Protein AF-A0A0G2GD43-F1 (afdb_monomer)

Foldseek 3Di:
DDDDDPPVQDPPPNHNDWDKDKDKDDDPVQQKMKMWIWTPPPVLFKTKIKIKI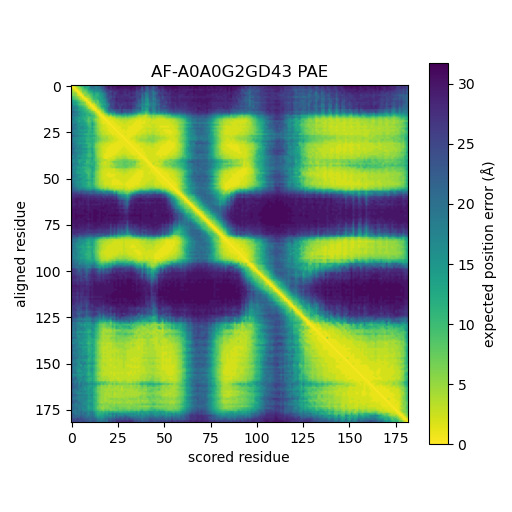KGWDDQPPDPPPDDPDDDDPDDDDPPPSDTDIDMDMDMDMDGNFPVVPPPPPPDDDDDDDDDDDPDPPSVPPGVVVSVVVVVVVVVVVVVVVVVVVVLVVVLVVLCVPPRPVSSVVVVVVCVVVVVDPD

Radius of gyration: 26.44 Å; Cα contacts (8 Å, |Δi|>4): 166; chains: 1; bounding box: 60×47×80 Å

Secondary structure (DSSP, 8-state):
----S-TTSS-TTS-----EEEEEEEETTTTEEEEEEEESS-TTTEEEEEEEEEEEEPP------------------------EEEEEEEEEEEE-TTGGGSS--SS------------TTTTTSHHHHHHHHHHHHHHHHHHHHHHHHHHHHHHHHHHHHHHHHHHHHHHHHHHHTT-S--

Nearest PDB structures (foldseek):
  6kyl-assembly2_D  TM=5.642E-01  e=2.064E-03  Saccharomyces cerevisiae S288C
  6i4y-assembly1_B-2  TM=5.491E-01  e=3.505E-02  Homo sapiens
  7vcf-assembly1_I  TM=4.492E-01  e=4.749E+00  Chlamydomonas reinhardtii
  4i0n-assembly1_A  TM=4.501E-01  e=5.057E+00  Clostridium perfringens
  7ds3-assembly1_B  TM=1.805E-01  e=2.531E+00  Gallus gallus

InterPro domains:
  IPR006797 PRELI/MSF1 domain [PF04707] (15-57)
  IPR037365 Slowmo/Ups family [PTHR11158] (13-163)

pLDDT: mean 73.35, std 21.11, range [36.09, 98.31]

Sequence (182 aa):
MLKFIPKGLAGPGGASQSYVVEKSIVDVKEGWMKTESRNMEWTGILSVVESQTFQRQAPSTLVRYEQVGSFTEGLEEKEQEKEWTSCNAVVTFVSRLGQTRLRRKDGPPADGEIEAPRGFFASWSTTGIQRTIEMVGVKRTKDALVNGRNGMNMVLDRLRSGGIVAALEGMRKDREAGLVPA

Organism: Phaeomoniella chlamydospora (NCBI:txid158046)

Solvent-accessible surface area (backbone atoms only — not comparable to full-atom values): 11481 Å² total; per-residue (Å²): 140,88,92,79,74,61,82,88,73,39,40,89,87,71,48,74,74,80,57,68,51,74,48,77,50,76,40,81,87,81,40,33,37,42,39,41,36,32,57,73,54,62,51,70,46,47,34,45,40,40,39,36,43,37,37,59,43,74,51,78,75,71,82,80,73,81,76,89,83,80,96,72,96,65,93,70,79,77,74,72,64,69,72,47,67,50,74,50,77,49,76,48,78,46,70,41,58,78,61,84,76,76,83,82,80,89,70,83,89,75,89,79,92,77,90,70,83,87,58,92,64,71,81,71,58,41,72,57,52,44,53,50,52,51,51,53,49,52,54,51,47,55,52,47,54,54,51,49,54,54,54,48,50,54,44,51,52,27,36,73,75,53,33,70,62,40,30,53,52,48,53,52,51,34,48,75,70,62,75,46,87,132

Structure (mmCIF, N/CA/C/O backbone):
data_AF-A0A0G2GD43-F1
#
_entry.id   AF-A0A0G2GD43-F1
#
loop_
_atom_site.group_PDB
_atom_site.id
_atom_site.type_symbol
_atom_site.label_atom_id
_atom_site.label_alt_id
_atom_site.label_comp_id
_atom_site.label_asym_id
_atom_site.label_entity_id
_atom_site.label_seq_id
_atom_site.pdbx_PDB_ins_code
_atom_site.Cartn_x
_atom_site.Cartn_y
_atom_site.Cartn_z
_atom_site.occupancy
_atom_site.B_iso_or_equiv
_atom_site.auth_seq_id
_atom_site.auth_comp_id
_atom_site.auth_asym_id
_atom_site.auth_atom_id
_atom_site.pdbx_PDB_model_num
ATOM 1 N N . MET A 1 1 ? -5.653 5.130 -32.912 1.00 38.34 1 MET A N 1
ATOM 2 C CA . MET A 1 1 ? -4.603 4.203 -33.389 1.00 38.34 1 MET A CA 1
ATOM 3 C C . MET A 1 1 ? -3.479 4.137 -32.358 1.00 38.34 1 MET A C 1
ATOM 5 O O . MET A 1 1 ? -2.705 5.075 -32.288 1.00 38.34 1 MET A O 1
ATOM 9 N N . LEU A 1 2 ? -3.366 3.056 -31.581 1.00 39.59 2 LEU A N 1
ATOM 10 C CA . LEU A 1 2 ? -2.112 2.674 -30.913 1.00 39.59 2 LEU A CA 1
ATOM 11 C C . LEU A 1 2 ? -1.920 1.177 -31.165 1.00 39.59 2 LEU A C 1
ATOM 13 O O . LEU A 1 2 ? -2.580 0.342 -30.557 1.00 39.59 2 LEU A O 1
ATOM 17 N N . LYS A 1 3 ? -1.094 0.850 -32.160 1.00 53.97 3 LYS A N 1
ATOM 18 C CA . LYS A 1 3 ? -0.956 -0.499 -32.722 1.00 53.97 3 LYS A CA 1
ATOM 19 C C . LYS A 1 3 ? 0.494 -0.979 -32.637 1.00 53.97 3 LYS A C 1
ATOM 21 O O . LYS A 1 3 ? 1.004 -1.488 -33.617 1.00 53.97 3 LYS A O 1
ATOM 26 N N . PHE A 1 4 ? 1.163 -0.786 -31.497 1.00 55.31 4 PHE A N 1
ATOM 27 C CA . PHE A 1 4 ? 2.544 -1.257 -31.286 1.00 55.31 4 PHE A CA 1
ATOM 28 C C . PHE A 1 4 ? 2.844 -1.634 -29.828 1.00 55.31 4 PHE A C 1
ATOM 30 O O . PHE A 1 4 ? 3.922 -1.352 -29.317 1.00 55.31 4 PHE A O 1
ATOM 37 N N . ILE A 1 5 ? 1.910 -2.307 -29.153 1.00 55.59 5 ILE A N 1
ATOM 38 C CA . ILE A 1 5 ? 2.288 -3.146 -28.011 1.00 55.59 5 ILE A CA 1
ATOM 39 C C . ILE A 1 5 ? 2.445 -4.564 -28.576 1.00 55.59 5 ILE A C 1
ATOM 41 O O . ILE A 1 5 ? 1.488 -5.073 -29.169 1.00 55.59 5 ILE A O 1
ATOM 45 N N . PRO A 1 6 ? 3.637 -5.183 -28.497 1.00 51.16 6 PRO A N 1
ATOM 46 C CA . PRO A 1 6 ? 3.849 -6.554 -28.945 1.00 51.16 6 PRO A CA 1
ATOM 47 C C . PRO A 1 6 ? 2.765 -7.468 -28.370 1.00 51.16 6 PRO A C 1
ATOM 49 O O . PRO A 1 6 ? 2.466 -7.406 -27.183 1.00 51.16 6 PRO A O 1
ATOM 52 N N . LYS A 1 7 ? 2.166 -8.330 -29.194 1.00 49.50 7 LYS A N 1
ATOM 53 C CA . LYS A 1 7 ? 1.041 -9.196 -28.787 1.00 49.50 7 LYS A CA 1
ATOM 54 C C . LYS A 1 7 ? 1.386 -10.221 -27.690 1.00 49.50 7 LYS A C 1
ATOM 56 O O . LYS A 1 7 ? 0.484 -10.874 -27.192 1.00 49.50 7 LYS A O 1
ATOM 61 N N . GLY A 1 8 ? 2.662 -10.346 -27.313 1.00 48.25 8 GLY A N 1
ATOM 62 C CA . GLY A 1 8 ? 3.117 -11.116 -26.147 1.00 48.25 8 GLY A CA 1
ATOM 63 C C . GLY A 1 8 ? 3.256 -10.294 -24.857 1.00 48.25 8 GLY A C 1
ATOM 64 O O . GLY A 1 8 ? 3.739 -10.825 -23.865 1.00 48.25 8 GLY A O 1
ATOM 65 N N . LEU A 1 9 ? 2.894 -9.004 -24.885 1.00 50.66 9 LEU A N 1
ATOM 66 C CA . LEU A 1 9 ? 2.955 -8.075 -23.749 1.00 50.66 9 LEU A CA 1
ATOM 67 C C . LEU A 1 9 ? 1.595 -7.812 -23.091 1.00 50.66 9 LEU A C 1
ATOM 69 O O . LEU A 1 9 ? 1.539 -7.312 -21.974 1.00 50.66 9 LEU A O 1
ATOM 73 N N . ALA A 1 10 ? 0.504 -8.148 -23.776 1.00 51.22 10 ALA A N 1
ATOM 74 C CA . ALA A 1 10 ? -0.832 -8.134 -23.204 1.00 51.22 10 ALA A CA 1
ATOM 75 C C . ALA A 1 10 ? -1.161 -9.553 -22.730 1.00 51.22 10 ALA A C 1
ATOM 77 O O . ALA A 1 10 ? -0.984 -10.505 -23.492 1.00 51.22 10 ALA A O 1
ATOM 78 N N . GLY A 1 11 ? -1.616 -9.691 -21.484 1.00 46.41 11 GLY A N 1
ATOM 79 C CA . GLY A 1 11 ? -2.103 -10.958 -20.942 1.00 46.41 11 GLY A CA 1
ATOM 80 C C . GLY A 1 11 ? -3.260 -11.554 -21.768 1.00 46.41 11 GLY A C 1
ATOM 81 O O . GLY A 1 11 ? -3.741 -10.931 -22.726 1.00 46.41 11 GLY A O 1
ATOM 82 N N . PRO A 1 12 ? -3.723 -12.770 -21.428 1.00 43.03 12 PRO A N 1
ATOM 83 C CA . PRO A 1 12 ? -4.802 -13.436 -22.155 1.00 43.03 12 PRO A CA 1
ATOM 84 C C . PRO A 1 12 ? -6.026 -12.513 -22.281 1.00 43.03 12 PRO A C 1
ATOM 86 O O . PRO A 1 12 ? -6.541 -12.019 -21.284 1.00 43.03 12 PRO A O 1
ATOM 89 N N . GLY A 1 13 ? -6.481 -12.250 -23.512 1.00 53.50 13 GLY A N 1
ATOM 90 C CA . GLY A 1 13 ? -7.670 -11.426 -23.782 1.00 53.50 13 GLY A CA 1
ATOM 91 C C . GLY A 1 13 ? -7.432 -9.928 -24.024 1.00 53.50 13 GLY A C 1
ATOM 92 O O . GLY A 1 13 ? -8.400 -9.189 -24.174 1.00 53.50 13 GLY A O 1
ATOM 93 N N . GLY A 1 14 ? -6.185 -9.446 -24.094 1.00 51.16 14 GLY A N 1
ATOM 94 C CA . GLY A 1 14 ? -5.904 -8.031 -24.402 1.00 51.16 14 GLY A CA 1
ATOM 95 C C . GLY A 1 14 ? -6.158 -7.060 -23.241 1.00 51.16 14 GLY A C 1
ATOM 96 O O . GLY A 1 14 ? -5.880 -5.869 -23.372 1.00 51.16 14 GLY A O 1
ATOM 97 N N . ALA A 1 15 ? -6.617 -7.568 -22.095 1.00 56.09 15 ALA A N 1
ATOM 98 C CA . ALA A 1 15 ? -6.580 -6.869 -20.822 1.00 56.09 15 ALA A CA 1
ATOM 99 C C . ALA A 1 15 ? -5.168 -7.004 -20.234 1.00 56.09 15 ALA A C 1
ATOM 101 O O . ALA A 1 15 ? -4.680 -8.108 -19.991 1.00 56.09 15 ALA A O 1
ATOM 102 N N . SER A 1 16 ? -4.487 -5.877 -20.026 1.00 66.38 16 SER A N 1
ATOM 103 C CA . SER A 1 16 ? -3.204 -5.838 -19.320 1.00 66.38 16 SER A CA 1
ATOM 104 C C . SER A 1 16 ? -3.449 -6.040 -17.823 1.00 66.38 16 SER A C 1
ATOM 106 O O . SER A 1 16 ? -3.432 -5.080 -17.059 1.00 66.38 16 SER A O 1
ATOM 108 N N . GLN A 1 17 ? -3.719 -7.275 -17.409 1.00 72.06 17 GLN A N 1
ATOM 109 C CA . GLN A 1 17 ? -3.715 -7.643 -15.996 1.00 72.06 17 GLN A CA 1
ATOM 110 C C . GLN A 1 17 ? -2.268 -7.665 -15.495 1.00 72.06 17 GLN A C 1
ATOM 112 O O . GLN A 1 17 ? -1.357 -8.019 -16.241 1.00 72.06 17 GLN A O 1
ATOM 117 N N . SER A 1 18 ? -2.055 -7.255 -14.248 1.00 77.88 18 SER A N 1
ATOM 118 C CA . SER A 1 18 ? -0.749 -7.307 -13.594 1.00 77.88 18 SER A CA 1
ATOM 119 C C . SER A 1 18 ? -0.904 -7.955 -12.232 1.00 77.88 18 SER A C 1
ATOM 121 O O . SER A 1 18 ? -1.731 -7.510 -11.435 1.00 77.88 18 SER A O 1
ATOM 123 N N . TYR A 1 19 ? -0.092 -8.967 -11.949 1.00 88.69 19 TYR A N 1
ATOM 124 C CA . TYR A 1 19 ? -0.118 -9.639 -10.654 1.00 88.69 19 TYR A CA 1
ATOM 125 C C . TYR A 1 19 ? 0.856 -8.978 -9.675 1.00 88.69 19 TYR A C 1
ATOM 127 O O . TYR A 1 19 ? 2.034 -8.760 -9.980 1.00 88.69 19 TYR A O 1
ATOM 135 N N . VAL A 1 20 ? 0.358 -8.694 -8.475 1.00 92.50 20 VAL A N 1
ATOM 136 C CA . VAL A 1 20 ? 1.121 -8.161 -7.343 1.00 92.50 20 VAL A CA 1
ATOM 137 C C . VAL A 1 20 ? 0.977 -9.145 -6.192 1.00 92.50 20 VAL A C 1
ATOM 139 O O . VAL A 1 20 ? -0.126 -9.608 -5.910 1.00 92.50 20 VAL A O 1
ATOM 142 N N . VAL A 1 21 ? 2.090 -9.487 -5.545 1.00 96.62 21 VAL A N 1
ATOM 143 C CA . VAL A 1 21 ? 2.069 -10.251 -4.295 1.00 96.62 21 VAL A CA 1
ATOM 144 C C . VAL A 1 21 ? 2.309 -9.298 -3.138 1.00 96.62 21 VAL A C 1
ATOM 146 O O . VAL A 1 21 ? 3.261 -8.520 -3.170 1.00 96.62 21 VAL A O 1
ATOM 149 N N . GLU A 1 22 ? 1.450 -9.382 -2.130 1.00 96.69 22 GLU A N 1
ATOM 150 C CA . GLU A 1 22 ? 1.568 -8.658 -0.871 1.00 96.69 22 GLU A CA 1
ATOM 151 C C . GLU A 1 22 ? 1.801 -9.654 0.265 1.00 96.69 22 GLU A C 1
ATOM 153 O O . GLU A 1 22 ? 1.138 -10.690 0.362 1.00 96.69 22 GLU A O 1
ATOM 158 N N . LYS A 1 23 ? 2.762 -9.342 1.128 1.00 98.06 23 LYS A N 1
ATOM 159 C CA . LYS A 1 23 ? 3.043 -10.064 2.363 1.00 98.06 23 LYS A CA 1
ATOM 160 C C . LYS A 1 23 ? 2.853 -9.110 3.532 1.00 98.06 23 LYS A C 1
ATOM 162 O O . LYS A 1 23 ? 3.520 -8.084 3.591 1.00 98.06 23 LYS A O 1
ATOM 167 N N . SER A 1 24 ? 2.026 -9.493 4.498 1.00 97.69 24 SER A N 1
ATOM 168 C CA . SER A 1 24 ? 1.802 -8.731 5.727 1.00 97.69 24 SER A CA 1
ATOM 169 C C . SER A 1 24 ? 2.183 -9.524 6.974 1.00 97.69 24 SER A C 1
ATOM 171 O O . SER A 1 24 ? 1.893 -10.717 7.071 1.00 97.69 24 SER A O 1
ATOM 173 N N . ILE A 1 25 ? 2.779 -8.852 7.955 1.00 98.31 25 ILE A N 1
ATOM 174 C CA . ILE A 1 25 ? 3.035 -9.379 9.299 1.00 98.31 25 ILE A CA 1
ATOM 175 C C . ILE A 1 25 ? 2.391 -8.416 10.289 1.00 98.31 25 ILE A C 1
ATOM 177 O O . ILE A 1 25 ? 2.667 -7.219 10.234 1.00 98.31 25 ILE A O 1
ATOM 181 N N . VAL A 1 26 ? 1.544 -8.938 11.174 1.00 97.81 26 VAL A N 1
ATOM 182 C CA . VAL A 1 26 ? 0.814 -8.152 12.173 1.00 97.81 26 VAL A CA 1
ATOM 183 C C . VAL A 1 26 ? 1.214 -8.629 13.560 1.00 97.81 26 VAL A C 1
ATOM 185 O O . VAL A 1 26 ? 1.069 -9.812 13.868 1.00 97.81 26 VAL A O 1
ATOM 188 N N . ASP A 1 27 ? 1.680 -7.705 14.394 1.00 96.94 27 ASP A N 1
ATOM 189 C CA . ASP A 1 27 ? 1.848 -7.927 15.824 1.00 96.94 27 ASP A CA 1
ATOM 190 C C . ASP A 1 27 ? 0.739 -7.190 16.574 1.00 96.94 27 ASP A C 1
ATOM 192 O O . ASP A 1 27 ? 0.734 -5.966 16.712 1.00 96.94 27 ASP A O 1
ATOM 196 N N . VAL A 1 28 ? -0.236 -7.963 17.047 1.00 94.69 28 VAL A N 1
ATOM 197 C CA . VAL A 1 28 ? -1.401 -7.430 17.759 1.00 94.69 28 VAL A CA 1
ATOM 198 C C . VAL A 1 28 ? -1.025 -6.932 19.157 1.00 94.69 28 VAL A C 1
ATOM 200 O O . VAL A 1 28 ? -1.692 -6.040 19.675 1.00 94.69 28 VAL A O 1
ATOM 203 N N . LYS A 1 29 ? 0.033 -7.481 19.772 1.00 93.31 29 LYS A N 1
ATOM 204 C CA . LYS A 1 29 ? 0.457 -7.104 21.128 1.00 93.31 29 LYS A CA 1
ATOM 205 C C . LYS A 1 29 ? 1.189 -5.770 21.115 1.00 93.31 29 LYS A C 1
ATOM 207 O O . LYS A 1 29 ? 0.858 -4.887 21.894 1.00 93.31 29 LYS A O 1
ATOM 212 N N . GLU A 1 30 ? 2.134 -5.628 20.193 1.00 90.56 30 GLU A N 1
ATOM 213 C CA . GLU A 1 30 ? 2.951 -4.419 20.041 1.00 90.56 30 GLU A CA 1
ATOM 214 C C . GLU A 1 30 ? 2.269 -3.343 19.172 1.00 90.56 30 GLU A C 1
ATOM 216 O O . GLU A 1 30 ? 2.749 -2.214 19.052 1.00 90.56 30 GLU A O 1
ATOM 221 N N . GLY A 1 31 ? 1.133 -3.674 18.549 1.00 93.62 31 GLY A N 1
ATOM 222 C CA . GLY A 1 31 ? 0.305 -2.726 17.806 1.00 93.62 31 GLY A CA 1
ATOM 223 C C . GLY A 1 31 ? 0.937 -2.236 16.503 1.00 93.62 31 GLY A C 1
ATOM 224 O O . GLY A 1 31 ? 0.716 -1.084 16.115 1.00 93.62 31 GLY A O 1
ATOM 225 N N . TRP A 1 32 ? 1.715 -3.084 15.826 1.00 96.25 32 TRP A N 1
ATOM 226 C CA . TRP A 1 32 ? 2.3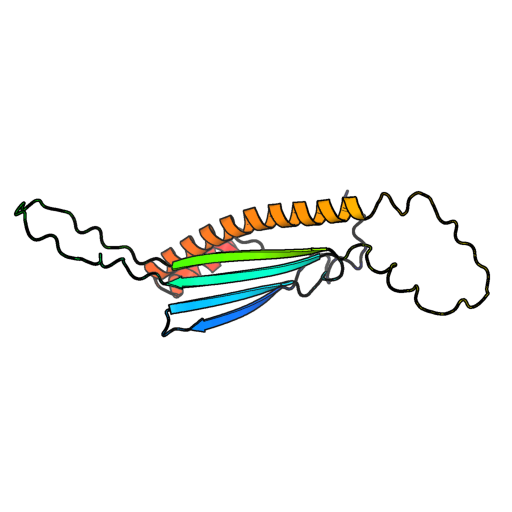56 -2.748 14.554 1.00 96.25 32 TRP A CA 1
ATOM 227 C C . TRP A 1 32 ? 2.051 -3.753 13.450 1.00 96.25 32 TRP A C 1
ATOM 229 O O . TRP A 1 32 ? 1.732 -4.919 13.682 1.00 96.25 32 TRP A O 1
ATOM 239 N N . MET A 1 33 ? 2.168 -3.284 12.211 1.00 98.19 33 MET A N 1
ATOM 240 C CA . MET A 1 33 ? 2.021 -4.099 11.012 1.00 98.19 33 MET A CA 1
ATOM 241 C C . MET A 1 33 ? 3.078 -3.704 9.985 1.00 98.19 33 MET A C 1
ATOM 243 O O . MET A 1 33 ? 3.356 -2.525 9.785 1.00 98.19 33 MET A O 1
ATOM 247 N N . LYS A 1 34 ? 3.679 -4.693 9.326 1.00 98.31 34 LYS A N 1
ATOM 248 C CA . LYS A 1 34 ? 4.602 -4.487 8.205 1.00 98.31 34 LYS A CA 1
ATOM 249 C C . LYS A 1 34 ? 4.036 -5.138 6.960 1.00 98.31 34 LYS A C 1
ATOM 251 O O . LYS A 1 34 ? 3.613 -6.293 7.025 1.00 98.31 34 LYS A O 1
ATOM 256 N N . THR A 1 35 ? 4.065 -4.423 5.845 1.00 98.31 35 THR A N 1
ATOM 257 C CA . THR A 1 35 ? 3.660 -4.929 4.534 1.00 98.31 35 THR A CA 1
ATOM 258 C C . THR A 1 35 ? 4.811 -4.823 3.549 1.00 98.31 35 THR A C 1
ATOM 260 O O . THR A 1 35 ? 5.620 -3.897 3.613 1.00 98.31 35 THR A O 1
ATOM 263 N N . GLU A 1 36 ? 4.899 -5.795 2.650 1.00 98.00 36 GLU A N 1
ATOM 264 C CA . GLU A 1 36 ? 5.765 -5.764 1.479 1.00 98.00 36 GLU A CA 1
ATOM 265 C C . GLU A 1 36 ? 4.960 -6.206 0.258 1.00 98.00 36 GLU A C 1
ATOM 267 O O . GLU A 1 36 ? 4.491 -7.344 0.200 1.00 98.00 36 GLU A O 1
ATOM 272 N N . SER A 1 37 ? 4.838 -5.317 -0.721 1.00 96.31 37 SER A N 1
ATOM 273 C CA . SER A 1 37 ? 4.123 -5.540 -1.973 1.00 96.31 37 SER A CA 1
ATOM 274 C C . SER A 1 37 ? 5.098 -5.459 -3.142 1.00 96.31 37 SER A C 1
ATOM 276 O O . SER A 1 37 ? 5.910 -4.539 -3.227 1.00 96.31 37 SER A O 1
ATOM 278 N N . ARG A 1 38 ? 5.048 -6.430 -4.060 1.00 94.81 38 ARG A N 1
ATOM 279 C CA . ARG A 1 38 ? 5.940 -6.485 -5.231 1.00 94.81 38 ARG A CA 1
ATOM 280 C C . ARG A 1 38 ? 5.234 -7.002 -6.475 1.00 94.81 38 ARG A C 1
ATOM 282 O O . ARG A 1 38 ? 4.374 -7.882 -6.397 1.00 94.81 38 ARG A O 1
ATOM 289 N N . ASN A 1 39 ? 5.630 -6.495 -7.638 1.00 92.12 39 ASN A N 1
ATOM 290 C CA . ASN A 1 39 ? 5.141 -7.016 -8.911 1.00 92.12 39 ASN A CA 1
ATOM 291 C C . ASN A 1 39 ? 5.720 -8.409 -9.199 1.00 92.12 39 ASN A C 1
ATOM 293 O O . ASN A 1 39 ? 6.916 -8.652 -9.035 1.00 92.12 39 ASN A O 1
ATOM 297 N N . MET A 1 40 ? 4.863 -9.320 -9.655 1.00 90.06 40 MET A N 1
ATOM 298 C CA . MET A 1 40 ? 5.246 -10.687 -10.028 1.00 90.06 40 MET A CA 1
ATOM 299 C C . MET A 1 40 ? 5.685 -10.787 -11.492 1.00 90.06 40 MET A C 1
ATOM 301 O O . MET A 1 40 ? 6.494 -11.637 -11.855 1.00 90.06 40 MET A O 1
ATOM 305 N N . GLU A 1 41 ? 5.180 -9.889 -12.330 1.00 85.19 41 GLU A N 1
ATOM 306 C CA . GLU A 1 41 ? 5.449 -9.840 -13.765 1.00 85.19 41 GLU A CA 1
ATOM 307 C C . GLU A 1 41 ? 6.276 -8.606 -14.121 1.00 85.19 41 GLU A C 1
ATOM 309 O O . GLU A 1 41 ? 6.369 -7.664 -13.338 1.00 85.19 41 GLU A O 1
ATOM 314 N N . TRP A 1 42 ? 6.869 -8.584 -15.317 1.00 80.50 42 TRP A N 1
ATOM 315 C CA . TRP A 1 42 ? 7.627 -7.431 -15.834 1.00 80.50 42 TRP A CA 1
ATOM 316 C C . TRP A 1 42 ? 8.897 -7.062 -15.051 1.00 80.50 42 TRP A C 1
ATOM 318 O O . TRP A 1 42 ? 9.518 -6.040 -15.340 1.00 80.50 42 TRP A O 1
ATOM 328 N N . THR A 1 43 ? 9.361 -7.918 -14.137 1.00 84.19 43 THR A N 1
ATOM 329 C CA . THR A 1 43 ? 10.562 -7.687 -13.306 1.00 84.19 43 THR A CA 1
ATOM 330 C C . THR A 1 43 ? 11.863 -7.563 -14.114 1.00 84.19 43 THR A C 1
ATOM 332 O O . THR A 1 43 ? 12.840 -6.983 -13.641 1.00 84.19 43 THR A O 1
ATOM 335 N N . GLY A 1 44 ? 11.885 -8.068 -15.355 1.00 77.81 44 GLY A N 1
ATOM 336 C CA . GLY A 1 44 ? 12.980 -7.860 -16.312 1.00 77.81 44 GLY A CA 1
ATOM 337 C C . GLY A 1 44 ? 13.041 -6.446 -16.906 1.00 77.81 44 GLY A C 1
ATOM 338 O O . GLY A 1 44 ? 14.068 -6.067 -17.463 1.00 77.81 44 GLY A O 1
ATOM 339 N N . ILE A 1 45 ? 11.964 -5.667 -16.776 1.00 81.69 45 ILE A N 1
ATOM 340 C CA . ILE A 1 45 ? 11.879 -4.268 -17.207 1.00 81.69 45 ILE A CA 1
ATOM 341 C C . ILE A 1 45 ? 11.957 -3.359 -15.982 1.00 81.69 45 ILE A C 1
ATOM 343 O O . ILE A 1 45 ? 12.875 -2.547 -15.891 1.00 81.69 45 ILE A O 1
ATOM 347 N N . LEU A 1 46 ? 11.037 -3.533 -15.030 1.00 85.00 46 LEU A N 1
ATOM 348 C CA . LEU A 1 46 ? 10.946 -2.741 -13.809 1.00 85.00 46 LEU A CA 1
ATOM 349 C C . LEU A 1 46 ? 10.517 -3.634 -12.642 1.00 85.00 46 LEU A C 1
ATOM 351 O O . LEU A 1 46 ? 9.446 -4.237 -12.662 1.00 85.00 46 LEU A O 1
ATOM 355 N N . SER A 1 47 ? 11.350 -3.700 -11.612 1.00 89.62 47 SER A N 1
ATOM 356 C CA . SER A 1 47 ? 10.980 -4.250 -10.311 1.00 89.62 47 SER A CA 1
ATOM 357 C C . SER A 1 47 ? 10.529 -3.106 -9.413 1.00 89.62 47 SER A C 1
ATOM 359 O O . SER A 1 47 ? 11.254 -2.123 -9.262 1.00 89.62 47 SER A O 1
ATOM 361 N N . VAL A 1 48 ? 9.354 -3.248 -8.814 1.00 92.56 48 VAL A N 1
ATOM 362 C CA . VAL A 1 48 ? 8.768 -2.318 -7.852 1.00 92.56 48 VAL A CA 1
ATOM 363 C C . VAL A 1 48 ? 8.534 -3.087 -6.562 1.00 92.56 48 VAL A C 1
ATOM 365 O O . VAL A 1 48 ? 7.875 -4.126 -6.573 1.00 92.56 48 VAL A O 1
ATOM 368 N N . VAL A 1 49 ? 9.098 -2.589 -5.468 1.00 95.19 49 VAL A N 1
ATOM 369 C CA . VAL A 1 49 ? 8.858 -3.115 -4.123 1.00 95.19 49 VAL A CA 1
ATOM 370 C C . VAL A 1 49 ? 8.391 -1.962 -3.253 1.00 95.19 49 VAL A C 1
ATOM 372 O O . VAL A 1 49 ? 9.108 -0.974 -3.108 1.00 95.19 49 VAL A O 1
ATOM 375 N N . GLU A 1 50 ? 7.193 -2.079 -2.702 1.00 95.56 50 GLU A N 1
ATOM 376 C CA . GLU A 1 50 ? 6.640 -1.165 -1.711 1.00 95.56 50 GLU A CA 1
ATOM 377 C C . GLU A 1 50 ? 6.686 -1.834 -0.342 1.00 95.56 50 GLU A C 1
ATOM 379 O O . GLU A 1 50 ? 6.197 -2.946 -0.175 1.00 95.56 50 GLU A O 1
ATOM 384 N N . SER A 1 51 ? 7.267 -1.156 0.641 1.00 97.44 51 SER A N 1
ATOM 385 C CA . SER A 1 51 ? 7.282 -1.589 2.031 1.00 97.44 51 SER A CA 1
ATOM 386 C C . SER A 1 51 ? 6.596 -0.539 2.885 1.00 97.44 51 SER A C 1
ATOM 388 O O . SER A 1 51 ? 7.009 0.622 2.872 1.00 97.44 51 SER A O 1
ATOM 390 N N . GLN A 1 52 ? 5.575 -0.932 3.643 1.00 97.56 52 GLN A N 1
ATOM 391 C CA . GLN A 1 52 ? 4.905 -0.029 4.573 1.00 97.56 52 GLN A CA 1
ATOM 392 C C . GLN A 1 52 ? 5.037 -0.544 6.004 1.00 97.56 52 GLN A C 1
ATOM 394 O O . GLN A 1 52 ? 4.975 -1.744 6.270 1.00 97.56 52 GLN A O 1
ATOM 399 N N . THR A 1 53 ? 5.248 0.375 6.941 1.00 97.69 53 THR A N 1
ATOM 400 C CA . THR A 1 53 ? 5.247 0.095 8.377 1.00 97.69 53 THR A CA 1
ATOM 401 C C . THR A 1 53 ? 4.169 0.935 9.033 1.00 97.69 53 THR A C 1
ATOM 403 O O . THR A 1 53 ? 4.216 2.166 8.992 1.00 97.69 53 THR A O 1
ATOM 406 N N . PHE A 1 54 ? 3.212 0.247 9.638 1.00 96.81 54 PHE A N 1
ATOM 407 C CA . PHE A 1 54 ? 2.130 0.816 10.416 1.00 96.81 54 PHE A CA 1
ATOM 408 C C . PHE A 1 54 ? 2.444 0.657 11.897 1.00 96.81 54 PHE A C 1
ATOM 410 O O . PHE A 1 54 ? 2.786 -0.440 12.337 1.00 96.81 54 PHE A O 1
ATOM 417 N N . GLN A 1 55 ? 2.296 1.730 12.666 1.00 95.50 55 GLN A N 1
ATOM 418 C CA . GLN A 1 55 ? 2.492 1.709 14.111 1.00 95.50 55 GLN A CA 1
ATOM 419 C C . GLN A 1 55 ? 1.360 2.474 14.786 1.00 95.50 55 GLN A C 1
ATOM 421 O O . GLN A 1 55 ? 1.176 3.672 14.540 1.00 95.50 55 GLN A O 1
ATOM 426 N N . ARG A 1 56 ? 0.621 1.802 15.673 1.00 92.19 56 ARG A N 1
ATOM 427 C CA . ARG A 1 56 ? -0.333 2.472 16.558 1.00 92.19 56 ARG A CA 1
ATOM 428 C C . ARG A 1 56 ? 0.432 3.432 17.462 1.00 92.19 56 ARG A C 1
ATOM 430 O O . ARG A 1 56 ? 1.396 3.038 18.115 1.00 92.19 56 ARG A O 1
ATOM 437 N N . GLN A 1 57 ? 0.003 4.685 17.482 1.00 86.81 57 GLN A N 1
ATOM 438 C CA . GLN A 1 57 ? 0.523 5.695 18.388 1.00 86.81 57 GLN A CA 1
ATOM 439 C C . GLN A 1 57 ? -0.415 5.764 19.581 1.00 86.81 57 GLN A C 1
ATOM 441 O O . GLN A 1 57 ? -1.629 5.926 19.417 1.00 86.81 57 GLN A O 1
ATOM 446 N N . ALA A 1 58 ? 0.147 5.583 20.773 1.00 73.88 58 ALA A N 1
ATOM 447 C CA . ALA A 1 58 ? -0.606 5.831 21.984 1.00 73.88 58 ALA A CA 1
ATOM 448 C C . ALA A 1 58 ? -0.963 7.327 22.037 1.00 73.88 58 ALA A C 1
ATOM 450 O O . ALA A 1 58 ? -0.145 8.157 21.623 1.00 73.88 58 ALA A O 1
ATOM 451 N N . PRO A 1 59 ? -2.168 7.671 22.517 1.00 65.44 59 PRO A N 1
ATOM 452 C CA . PRO A 1 59 ? -2.476 9.048 22.863 1.00 65.44 59 PRO A CA 1
ATOM 453 C C . PRO A 1 59 ? -1.389 9.524 23.833 1.00 65.44 59 PRO A C 1
ATOM 455 O O . PRO A 1 59 ? -0.972 8.777 24.726 1.00 65.44 59 PRO A O 1
ATOM 458 N N . SER A 1 60 ? -0.797 10.678 23.534 1.00 56.88 60 SER A N 1
ATOM 459 C CA . SER A 1 60 ? 0.335 11.200 24.280 1.00 56.88 60 SER A CA 1
ATOM 460 C C . SER A 1 60 ? -0.116 11.552 25.690 1.00 56.88 60 SER A C 1
ATOM 462 O O . SER A 1 60 ? -0.390 12.714 25.951 1.00 56.88 60 SER A O 1
ATOM 464 N N . THR A 1 61 ? -0.107 10.600 26.625 1.00 49.94 61 THR A N 1
ATOM 465 C CA . THR A 1 61 ? -0.111 10.954 28.042 1.00 49.94 61 THR A CA 1
ATOM 466 C C . THR A 1 61 ? 1.121 11.805 28.260 1.00 49.94 61 THR A C 1
ATOM 468 O O . THR A 1 61 ? 2.238 11.283 28.321 1.00 49.94 61 THR A O 1
ATOM 471 N N . LEU A 1 62 ? 0.910 13.122 28.289 1.00 50.28 62 LEU A N 1
ATOM 472 C CA . LEU A 1 62 ? 1.905 14.104 28.648 1.00 50.28 62 LEU A CA 1
ATOM 473 C C . LEU A 1 62 ? 2.651 13.537 29.841 1.00 50.28 62 LEU A C 1
ATOM 475 O O . LEU A 1 62 ? 2.059 13.199 30.870 1.00 50.28 62 LEU A O 1
ATOM 479 N N . VAL A 1 63 ? 3.958 13.394 29.671 1.00 44.66 63 VAL A N 1
ATOM 480 C CA . VAL A 1 63 ? 4.848 13.152 30.783 1.00 44.66 63 VAL A CA 1
ATOM 481 C C . VAL A 1 63 ? 4.698 14.384 31.669 1.00 44.66 63 VAL A C 1
ATOM 483 O O . VAL A 1 63 ? 5.301 15.423 31.418 1.00 44.66 63 VAL A O 1
ATOM 486 N N . ARG A 1 64 ? 3.802 14.300 32.656 1.00 41.69 64 ARG A N 1
ATOM 487 C CA . ARG A 1 64 ? 3.592 15.305 33.694 1.00 41.69 64 ARG A CA 1
ATOM 488 C C . ARG A 1 64 ? 4.793 15.244 34.634 1.00 41.69 64 ARG A C 1
ATOM 490 O O . ARG A 1 64 ? 4.664 14.854 35.789 1.00 41.69 64 ARG A O 1
ATOM 497 N N . TYR A 1 65 ? 5.975 15.578 34.122 1.00 43.50 65 TYR A N 1
ATOM 498 C CA . TYR A 1 65 ? 7.082 15.986 34.968 1.00 43.50 65 TYR A CA 1
ATOM 499 C C . TYR A 1 65 ? 6.715 17.356 35.535 1.00 43.50 65 TYR A C 1
ATOM 501 O O . TYR A 1 65 ? 6.690 18.357 34.830 1.00 43.50 65 TYR A O 1
ATOM 509 N N . GLU A 1 66 ? 6.316 17.329 36.804 1.00 48.91 66 GLU A N 1
ATOM 510 C CA . GLU A 1 66 ? 6.639 18.331 37.819 1.00 48.91 66 GLU A CA 1
ATOM 511 C C . GLU A 1 66 ? 6.693 19.791 37.345 1.00 48.91 66 GLU A C 1
ATOM 513 O O . GLU A 1 66 ? 7.756 20.365 37.125 1.00 4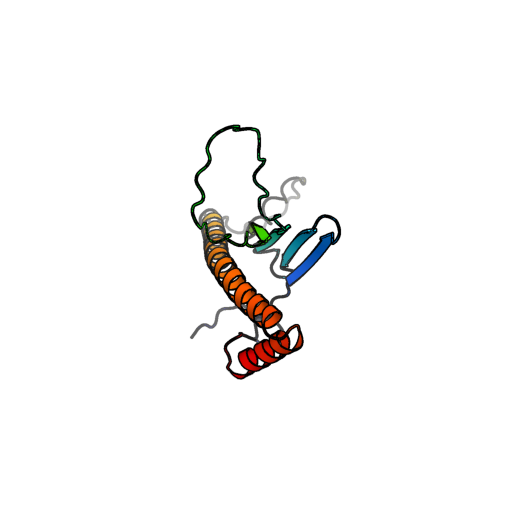8.91 66 GLU A O 1
ATOM 518 N N . GLN A 1 67 ? 5.537 20.451 37.347 1.00 38.78 67 GLN A N 1
ATOM 519 C CA . GLN A 1 67 ? 5.505 21.857 37.730 1.00 38.78 67 GLN A CA 1
ATOM 520 C C . GLN A 1 67 ? 4.418 22.036 38.786 1.00 38.78 67 GLN A C 1
ATOM 522 O O . GLN A 1 67 ? 3.226 22.176 38.512 1.00 38.78 67 GLN A O 1
ATOM 527 N N . VAL A 1 68 ? 4.855 21.922 40.038 1.00 48.25 68 VAL A N 1
ATOM 528 C CA . VAL A 1 68 ? 4.112 22.391 41.202 1.00 48.25 68 VAL A CA 1
ATOM 529 C C . VAL A 1 68 ? 3.874 23.888 41.011 1.00 48.25 68 VAL A C 1
ATOM 531 O O . VAL A 1 68 ? 4.827 24.658 40.937 1.00 48.25 68 VAL A O 1
ATOM 534 N N . GLY A 1 69 ? 2.603 24.286 40.958 1.00 47.47 69 GLY A N 1
ATOM 535 C CA . GLY A 1 69 ? 2.179 25.672 41.142 1.00 47.47 69 GLY A CA 1
ATOM 536 C C . GLY A 1 69 ? 1.555 26.326 39.914 1.00 47.47 69 GLY A C 1
ATOM 537 O O . GLY A 1 69 ? 2.239 26.993 39.153 1.00 47.47 69 GLY A O 1
ATOM 538 N N . SER A 1 70 ? 0.235 26.212 39.781 1.00 38.97 70 SER A N 1
ATOM 539 C CA . SER A 1 70 ? -0.668 27.373 39.810 1.00 38.97 70 SER A CA 1
ATOM 540 C C . SER A 1 70 ? -2.108 26.891 39.628 1.00 38.97 70 SER A C 1
ATOM 542 O O . SER A 1 70 ? -2.421 26.151 38.699 1.00 38.97 70 SER A O 1
ATOM 544 N N . PHE A 1 71 ? -2.972 27.285 40.559 1.00 48.31 71 PHE A N 1
ATOM 545 C CA . PHE A 1 71 ? -4.416 27.097 40.505 1.00 48.31 71 PHE A CA 1
ATOM 546 C C . PHE A 1 71 ? -4.995 28.083 39.481 1.00 48.31 71 PHE A C 1
ATOM 548 O O . PHE A 1 71 ? -5.066 29.279 39.755 1.00 48.31 71 PHE A O 1
ATOM 555 N N . THR A 1 72 ? -5.444 27.592 38.331 1.00 43.84 72 THR A N 1
ATOM 556 C CA . THR A 1 72 ? -6.451 28.278 37.512 1.00 43.84 72 THR A CA 1
ATOM 557 C C . THR A 1 72 ? -7.452 27.240 37.028 1.00 43.84 72 THR A C 1
ATOM 559 O O . THR A 1 72 ? -7.185 26.495 36.089 1.00 43.84 72 THR A O 1
ATOM 562 N N . GLU A 1 73 ? -8.594 27.170 37.713 1.00 49.03 73 GLU A N 1
ATOM 563 C CA . GLU A 1 73 ? -9.804 26.524 37.210 1.00 49.03 73 GLU A CA 1
ATOM 564 C C . GLU A 1 73 ? -10.286 27.311 35.985 1.00 49.03 73 GLU A C 1
ATOM 566 O O . GLU A 1 73 ? -10.904 28.367 36.095 1.00 49.03 73 GLU A O 1
ATOM 571 N N . GLY A 1 74 ? -9.949 26.802 34.805 1.00 40.50 74 GLY A N 1
ATOM 572 C CA . GLY A 1 74 ? -10.496 27.212 33.522 1.00 40.50 74 GLY A CA 1
ATOM 573 C C . GLY A 1 74 ? -10.922 25.952 32.783 1.00 40.50 74 GLY A C 1
ATOM 574 O O . GLY A 1 74 ? -10.174 24.982 32.731 1.00 40.50 74 GLY A O 1
ATOM 575 N N . LEU A 1 75 ? -12.155 25.945 32.288 1.00 48.72 75 LEU A N 1
ATOM 576 C CA . LEU A 1 75 ? -12.766 24.864 31.520 1.00 48.72 75 LEU A CA 1
ATOM 577 C C . LEU A 1 75 ? -11.966 24.600 30.235 1.00 48.72 75 LEU A C 1
ATOM 579 O O . LEU A 1 75 ? -12.256 25.179 29.193 1.00 48.72 75 LEU A O 1
ATOM 583 N N . GLU A 1 76 ? -10.967 23.728 30.307 1.00 44.84 76 GLU A N 1
ATOM 584 C CA . GLU A 1 76 ? -10.341 23.156 29.121 1.00 44.84 76 GLU A CA 1
ATOM 585 C C . GLU A 1 76 ? -11.163 21.934 28.709 1.00 44.84 76 GLU A C 1
ATOM 587 O O . GLU A 1 76 ? -11.226 20.916 29.409 1.00 44.84 76 GLU A O 1
ATOM 592 N N . GLU A 1 77 ? -11.866 22.071 27.584 1.00 45.91 77 GLU A N 1
ATOM 593 C CA . GLU A 1 77 ? -12.394 20.943 26.830 1.00 45.91 77 GLU A CA 1
ATOM 594 C C . GLU A 1 77 ? -11.276 19.907 26.721 1.00 45.91 77 GLU A C 1
ATOM 596 O O . GLU A 1 77 ? -10.217 20.185 26.162 1.00 45.91 77 GLU A O 1
ATOM 601 N N . LYS A 1 78 ? -11.484 18.722 27.305 1.00 47.16 78 LYS A N 1
ATOM 602 C CA . LYS A 1 78 ? -10.582 17.591 27.107 1.00 47.16 78 LYS A CA 1
ATOM 603 C C . LYS A 1 78 ? -10.543 17.322 25.608 1.00 47.16 78 LYS A C 1
ATOM 605 O O . LYS A 1 78 ? -11.440 16.650 25.096 1.00 47.16 78 LYS A O 1
ATOM 610 N N . GLU A 1 79 ? -9.527 17.831 24.917 1.00 50.91 79 GLU A N 1
ATOM 611 C CA . GLU A 1 79 ? -9.124 17.302 23.625 1.00 50.91 79 GLU A CA 1
ATOM 612 C C . GLU A 1 79 ? -8.941 15.803 23.856 1.00 50.91 79 GLU A C 1
ATOM 614 O O . GLU A 1 79 ? -8.010 15.366 24.530 1.00 50.91 79 GLU A O 1
ATOM 619 N N . GLN A 1 80 ? -9.913 15.002 23.413 1.00 51.66 80 GLN A N 1
ATOM 620 C CA . GLN A 1 80 ? -9.760 13.559 23.386 1.00 51.66 80 GLN A CA 1
ATOM 621 C C . GLN A 1 80 ? -8.541 13.303 22.514 1.00 51.66 80 GLN A C 1
ATOM 623 O O . GLN A 1 80 ? -8.618 13.451 21.294 1.00 51.66 80 GLN A O 1
ATOM 628 N N . GLU A 1 81 ? -7.419 12.978 23.154 1.00 57.19 81 GLU A N 1
ATOM 629 C CA . GLU A 1 81 ? -6.185 12.602 22.485 1.00 57.19 81 GLU A CA 1
ATOM 630 C C . GLU A 1 81 ? -6.524 11.496 21.483 1.00 57.19 81 GLU A C 1
ATOM 632 O O . GLU A 1 81 ? -6.853 10.359 21.834 1.00 57.19 81 GLU A O 1
ATOM 637 N N . LYS A 1 82 ? -6.575 11.877 20.208 1.00 71.81 82 LYS A N 1
ATOM 638 C CA . LYS A 1 82 ? -7.135 11.035 19.162 1.00 71.81 82 LYS A CA 1
ATOM 639 C C . LYS A 1 82 ? -6.119 9.952 18.844 1.00 71.81 82 LYS A C 1
ATOM 641 O O . LYS A 1 82 ? -5.048 10.246 18.316 1.00 71.81 82 LYS A O 1
ATOM 646 N N . GLU A 1 83 ? -6.460 8.701 19.142 1.00 82.12 83 GLU A N 1
ATOM 647 C CA . GLU A 1 83 ? -5.648 7.563 18.716 1.00 82.12 83 GLU A CA 1
ATOM 648 C C . GLU A 1 83 ? -5.431 7.622 17.198 1.00 82.12 83 GLU A C 1
ATOM 650 O O . GLU A 1 83 ? -6.373 7.807 16.416 1.00 82.12 83 GLU A O 1
ATOM 655 N N . TRP A 1 84 ? -4.182 7.461 16.768 1.00 88.06 84 TRP A N 1
ATOM 656 C CA . TRP A 1 84 ? -3.830 7.457 15.355 1.00 88.06 84 TRP A CA 1
ATOM 657 C C . TRP A 1 84 ? -2.802 6.372 15.054 1.00 88.06 84 TRP A C 1
ATOM 659 O O . TRP A 1 84 ? -2.116 5.849 15.928 1.00 88.06 84 TRP A O 1
ATOM 669 N N . THR A 1 85 ? -2.735 5.980 13.788 1.00 92.50 85 THR A N 1
ATOM 670 C CA . THR A 1 85 ? -1.749 5.015 13.297 1.00 92.50 85 THR A CA 1
ATOM 671 C C . THR A 1 85 ? -0.828 5.748 12.343 1.00 92.50 85 THR A C 1
ATOM 673 O O . THR A 1 85 ? -1.292 6.333 11.362 1.00 92.50 85 THR A O 1
ATOM 676 N N . SER A 1 86 ? 0.468 5.747 12.639 1.00 93.56 86 SER A N 1
ATOM 677 C CA . SER A 1 86 ? 1.465 6.253 11.707 1.00 93.56 86 SER A CA 1
ATOM 678 C C . SER A 1 86 ? 1.689 5.217 10.611 1.00 93.56 86 SER A C 1
ATOM 680 O O . SER A 1 86 ? 1.683 4.017 10.873 1.00 93.56 86 SER A O 1
ATOM 682 N N . CYS A 1 87 ? 1.855 5.682 9.376 1.00 94.62 87 CYS A N 1
ATOM 683 C CA . CYS A 1 87 ? 2.185 4.841 8.232 1.00 94.62 87 CYS A CA 1
ATOM 684 C C . CYS A 1 87 ? 3.415 5.429 7.548 1.00 94.62 87 CYS A C 1
ATOM 686 O O . CYS A 1 87 ? 3.371 6.550 7.038 1.00 94.62 87 CYS A O 1
ATOM 688 N N . ASN A 1 88 ? 4.509 4.675 7.535 1.00 95.88 88 ASN A N 1
ATOM 689 C CA . ASN A 1 88 ? 5.703 4.998 6.767 1.00 95.88 88 ASN A CA 1
ATOM 690 C C . ASN A 1 88 ? 5.761 4.083 5.542 1.00 95.88 88 ASN A C 1
ATOM 692 O O . ASN A 1 88 ? 5.786 2.868 5.713 1.00 95.88 88 ASN A O 1
ATOM 696 N N . ALA A 1 89 ? 5.762 4.654 4.337 1.00 94.62 89 ALA A N 1
ATOM 697 C CA . ALA A 1 89 ? 5.808 3.907 3.083 1.00 94.62 89 ALA A CA 1
ATOM 698 C C . ALA A 1 89 ? 7.100 4.221 2.321 1.00 94.62 89 ALA A C 1
ATOM 700 O O . ALA A 1 89 ? 7.424 5.386 2.080 1.00 94.62 89 ALA A O 1
ATOM 701 N N . VAL A 1 90 ? 7.815 3.175 1.916 1.00 95.69 90 VAL A N 1
ATOM 702 C CA . VAL A 1 90 ? 9.044 3.250 1.124 1.00 95.69 90 VAL A CA 1
ATOM 703 C C . VAL A 1 90 ? 8.841 2.444 -0.148 1.00 95.69 90 VAL A C 1
ATOM 705 O O . VAL A 1 90 ? 8.492 1.270 -0.089 1.00 95.69 90 VAL A O 1
ATOM 708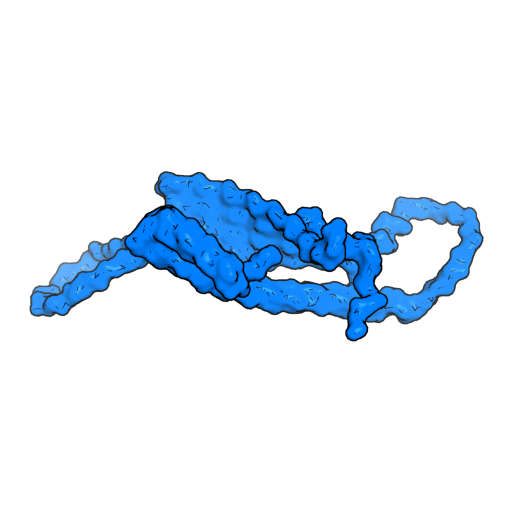 N N . VAL A 1 91 ? 9.084 3.061 -1.304 1.00 94.62 91 VAL A N 1
ATOM 709 C CA . VAL A 1 91 ? 8.956 2.393 -2.604 1.00 94.62 91 VAL A CA 1
ATOM 710 C C . VAL A 1 91 ? 10.291 2.402 -3.328 1.00 94.62 91 VAL A C 1
ATOM 712 O O . VAL A 1 91 ? 10.895 3.453 -3.538 1.00 94.62 91 VAL A O 1
ATOM 715 N N . THR A 1 92 ? 10.741 1.215 -3.717 1.00 92.44 92 THR A N 1
ATOM 716 C CA . THR A 1 92 ? 12.000 0.985 -4.422 1.00 92.44 92 THR A CA 1
ATOM 717 C C . THR A 1 92 ? 11.722 0.579 -5.860 1.00 92.44 92 THR A C 1
ATOM 719 O O . THR A 1 92 ? 10.982 -0.372 -6.116 1.00 92.44 92 THR A O 1
ATOM 722 N N . PHE A 1 93 ? 12.369 1.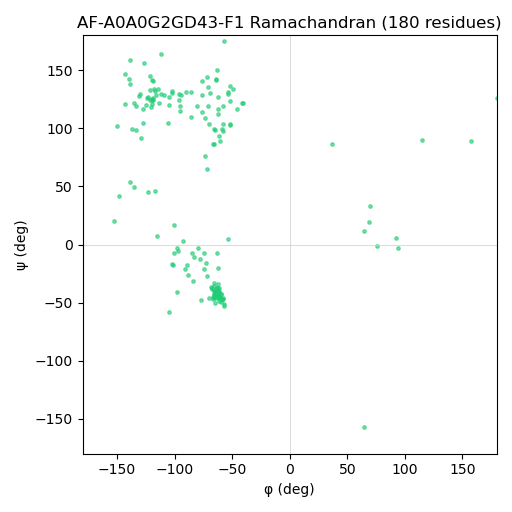270 -6.797 1.00 90.12 93 PHE A N 1
ATOM 723 C CA . PHE A 1 93 ? 12.311 0.974 -8.225 1.00 90.12 93 PHE A CA 1
ATOM 724 C C . PHE A 1 93 ? 13.670 0.472 -8.697 1.00 90.12 93 PHE A C 1
ATOM 726 O O . PHE A 1 93 ? 14.689 1.119 -8.469 1.00 90.12 93 PHE A O 1
ATOM 733 N N . VAL A 1 94 ? 13.686 -0.663 -9.392 1.00 87.25 94 VAL A N 1
ATOM 734 C CA . VAL A 1 94 ? 14.888 -1.195 -10.041 1.00 87.25 94 VAL A CA 1
ATOM 735 C C . VAL A 1 94 ? 14.566 -1.484 -11.498 1.00 87.25 94 VAL A C 1
ATOM 737 O O . VAL A 1 94 ? 13.902 -2.472 -11.813 1.00 87.25 94 VAL A O 1
ATOM 740 N N . SER A 1 95 ? 15.040 -0.624 -12.397 1.00 82.81 95 SER A N 1
ATOM 741 C CA . SER A 1 95 ? 14.941 -0.845 -13.839 1.00 82.81 95 SER A CA 1
ATOM 742 C C . SER A 1 95 ? 16.111 -1.695 -14.330 1.00 82.81 95 SER A C 1
ATOM 744 O O . SER A 1 95 ? 17.269 -1.434 -14.004 1.00 82.81 95 SER A O 1
ATOM 746 N N . ARG A 1 96 ? 15.815 -2.740 -15.109 1.00 78.12 96 ARG A N 1
ATOM 747 C CA . ARG A 1 96 ? 16.822 -3.663 -15.677 1.00 78.12 96 ARG A CA 1
ATOM 748 C C . ARG A 1 96 ? 16.893 -3.602 -17.203 1.00 78.12 96 ARG A C 1
ATOM 750 O O . ARG A 1 96 ? 17.605 -4.390 -17.832 1.00 78.12 96 ARG A O 1
ATOM 757 N N . LEU A 1 97 ? 16.183 -2.652 -17.809 1.00 72.06 97 LEU A N 1
ATOM 758 C CA . LEU A 1 97 ? 16.099 -2.508 -19.256 1.00 72.06 97 LEU A CA 1
ATOM 759 C C . LEU A 1 97 ? 17.483 -2.201 -19.863 1.00 72.06 97 LEU A C 1
ATOM 761 O O . LEU A 1 97 ? 18.051 -1.137 -19.647 1.00 72.06 97 LEU A O 1
ATOM 765 N N . GLY A 1 98 ? 18.030 -3.142 -20.640 1.00 62.25 98 GLY A N 1
ATOM 766 C CA . GLY A 1 98 ? 19.313 -2.986 -21.342 1.00 62.25 98 GLY A CA 1
ATOM 767 C C . GLY A 1 98 ? 20.557 -3.516 -20.611 1.00 62.25 98 GLY A C 1
ATOM 768 O O . GLY A 1 98 ? 21.633 -3.525 -21.205 1.00 62.25 98 GLY A O 1
ATOM 769 N N . GLN A 1 99 ? 20.441 -4.029 -19.379 1.00 61.81 99 GLN A N 1
ATOM 770 C CA . GLN A 1 99 ? 21.599 -4.529 -18.613 1.00 61.81 99 GLN A CA 1
ATOM 771 C C . GLN A 1 99 ? 22.093 -5.931 -19.034 1.00 61.81 99 GLN A C 1
ATOM 773 O O . GLN A 1 99 ? 23.195 -6.346 -18.673 1.00 61.81 99 GLN A O 1
ATOM 778 N N . THR A 1 100 ? 21.331 -6.674 -19.842 1.00 54.16 100 THR A N 1
ATOM 779 C CA . THR A 1 100 ? 21.603 -8.092 -20.151 1.00 54.16 100 THR A CA 1
ATOM 780 C C . THR A 1 100 ? 22.778 -8.338 -21.109 1.00 54.16 100 THR A C 1
ATOM 782 O O . THR A 1 100 ? 23.169 -9.488 -21.296 1.00 54.16 100 THR A O 1
ATOM 785 N N . ARG A 1 101 ? 23.373 -7.300 -21.717 1.00 53.22 101 ARG A N 1
ATOM 786 C CA . ARG A 1 101 ? 24.489 -7.462 -22.677 1.00 53.22 101 ARG A CA 1
ATOM 787 C C . ARG A 1 101 ? 25.893 -7.281 -22.087 1.00 53.22 101 ARG A C 1
ATOM 789 O O . ARG A 1 101 ? 26.857 -7.551 -22.793 1.00 53.22 101 ARG A O 1
ATOM 796 N N . LEU A 1 102 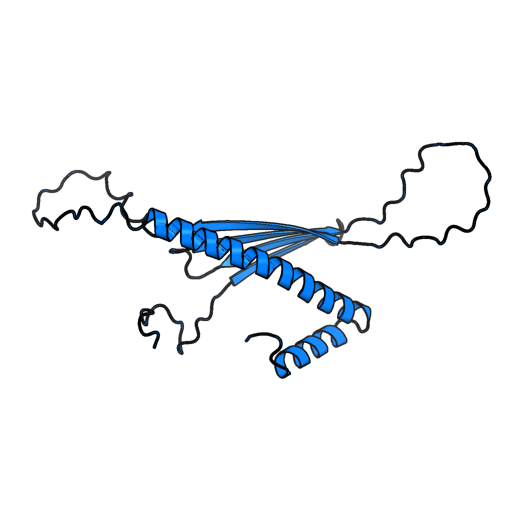? 26.032 -6.896 -20.815 1.00 53.75 102 LEU A N 1
ATOM 797 C CA . LEU A 1 102 ? 27.343 -6.633 -20.193 1.00 53.75 102 LEU A CA 1
ATOM 798 C C . LEU A 1 102 ? 27.927 -7.786 -19.349 1.00 53.75 102 LEU A C 1
ATOM 800 O O . LEU A 1 102 ? 29.066 -7.678 -18.916 1.00 53.75 102 LEU A O 1
ATOM 804 N N . ARG A 1 103 ? 27.221 -8.914 -19.161 1.00 51.94 103 ARG A N 1
ATOM 805 C CA . ARG A 1 103 ? 27.720 -10.092 -18.400 1.00 51.94 103 ARG A CA 1
ATOM 806 C C . ARG A 1 103 ? 28.243 -11.263 -19.257 1.00 51.94 103 ARG A C 1
ATOM 808 O O . ARG A 1 103 ? 28.367 -12.372 -18.754 1.00 51.94 103 ARG A O 1
ATOM 815 N N . ARG A 1 104 ? 28.548 -11.051 -20.545 1.00 52.50 104 ARG A N 1
ATOM 816 C CA . ARG A 1 104 ? 29.161 -12.066 -21.440 1.00 52.50 104 ARG A CA 1
ATOM 817 C C . ARG A 1 104 ? 30.549 -11.650 -21.946 1.00 52.50 104 ARG A C 1
ATOM 819 O O . ARG A 1 104 ? 30.821 -11.749 -23.138 1.00 52.50 104 ARG A O 1
ATOM 826 N N . LYS A 1 105 ? 31.425 -11.149 -21.076 1.00 50.06 105 LYS A N 1
ATOM 827 C CA . LYS A 1 105 ? 32.813 -10.865 -21.469 1.00 50.06 105 LYS A CA 1
ATOM 828 C C . LYS A 1 105 ? 33.827 -11.340 -20.429 1.00 50.06 105 LYS A C 1
ATOM 830 O O . LYS A 1 105 ? 34.710 -10.583 -20.083 1.00 50.06 105 LYS A O 1
ATOM 835 N N . ASP A 1 106 ? 33.687 -12.591 -19.991 1.00 46.56 106 ASP A N 1
ATOM 836 C CA . ASP A 1 106 ? 34.724 -13.347 -19.267 1.00 46.56 106 ASP A CA 1
ATOM 837 C C . ASP A 1 106 ? 34.756 -14.804 -19.780 1.00 46.56 106 ASP A C 1
ATOM 839 O O . ASP A 1 106 ? 34.580 -15.763 -19.036 1.00 46.56 106 ASP A O 1
ATOM 843 N N . GLY A 1 107 ? 34.893 -14.977 -21.097 1.00 46.41 107 GLY A N 1
ATOM 844 C CA . GLY A 1 107 ? 35.124 -16.274 -21.742 1.00 46.41 107 GLY A CA 1
ATOM 845 C C . GLY A 1 107 ? 36.153 -16.110 -22.866 1.00 46.41 107 GLY A C 1
ATOM 846 O O . GLY A 1 107 ? 36.154 -15.053 -23.504 1.00 46.41 107 GLY A O 1
ATOM 847 N N . PRO A 1 108 ? 37.057 -17.084 -23.084 1.00 38.38 108 PRO A N 1
ATOM 848 C CA . PRO A 1 108 ? 38.144 -16.962 -24.055 1.00 38.38 108 PRO A CA 1
ATOM 849 C C . PRO A 1 108 ? 37.599 -16.824 -25.490 1.00 38.38 108 PRO A C 1
ATOM 851 O O . PRO A 1 108 ? 36.506 -17.323 -25.774 1.00 38.38 108 PRO A O 1
ATOM 854 N N . PRO A 1 109 ? 38.322 -16.132 -26.394 1.00 41.06 109 PRO A N 1
ATOM 855 C CA . PRO A 1 109 ? 37.844 -15.864 -27.742 1.00 41.06 109 PRO A CA 1
ATOM 856 C C . PRO A 1 109 ? 37.849 -17.169 -28.542 1.00 41.06 109 PRO A C 1
ATOM 858 O O . PRO A 1 109 ? 38.893 -17.790 -28.713 1.00 41.06 109 PRO A O 1
ATOM 861 N N . ALA A 1 110 ? 36.678 -17.592 -29.013 1.00 38.81 110 ALA A N 1
ATOM 862 C CA . ALA A 1 110 ? 36.577 -18.572 -30.084 1.00 38.81 110 ALA A CA 1
ATOM 863 C C . ALA A 1 110 ? 36.426 -17.794 -31.396 1.00 38.81 110 ALA A C 1
ATOM 865 O O . ALA A 1 110 ? 35.453 -17.055 -31.569 1.00 38.81 110 ALA A O 1
ATOM 866 N N . ASP A 1 111 ? 37.431 -17.925 -32.259 1.00 42.09 111 ASP A N 1
ATOM 867 C CA . ASP A 1 111 ? 37.459 -17.423 -33.630 1.00 42.09 111 ASP A CA 1
ATOM 868 C C . ASP A 1 111 ? 36.218 -17.870 -34.415 1.00 42.09 111 ASP A C 1
ATOM 870 O O . ASP A 1 111 ? 35.807 -19.031 -34.346 1.00 42.09 111 ASP A O 1
ATOM 874 N N . GLY A 1 112 ? 35.624 -16.952 -35.181 1.00 37.25 112 GLY A N 1
ATOM 875 C CA . GLY A 1 112 ? 34.499 -17.261 -36.063 1.00 37.25 112 GLY A CA 1
ATOM 876 C C . GLY A 1 112 ? 33.647 -16.044 -36.408 1.00 37.25 112 GLY A C 1
ATOM 877 O O . GLY A 1 112 ? 32.681 -15.726 -35.719 1.00 37.25 112 GLY A O 1
ATOM 878 N N . GLU A 1 113 ? 34.033 -15.371 -37.484 1.00 40.56 113 GLU A N 1
ATOM 879 C CA . GLU A 1 113 ? 33.377 -14.258 -38.173 1.00 40.56 113 GLU A CA 1
ATOM 880 C C . GLU A 1 113 ? 31.845 -14.386 -38.309 1.00 40.56 113 GLU A C 1
ATOM 882 O O . GLU A 1 113 ? 31.371 -15.306 -38.964 1.00 40.56 113 GLU A O 1
ATOM 887 N N . ILE A 1 114 ? 31.092 -13.411 -37.771 1.00 38.78 114 ILE A N 1
ATOM 888 C CA . ILE A 1 114 ? 30.043 -12.640 -38.477 1.00 38.78 114 ILE A CA 1
ATOM 889 C C . ILE A 1 114 ? 30.012 -11.247 -37.823 1.00 38.78 114 ILE A C 1
ATOM 891 O O . ILE A 1 114 ? 29.478 -11.056 -36.725 1.00 38.78 114 ILE A O 1
ATOM 895 N N . GLU A 1 115 ? 30.609 -10.262 -38.491 1.00 44.78 115 GLU A N 1
ATOM 896 C CA . GLU A 1 115 ? 30.522 -8.848 -38.126 1.00 44.78 115 GLU A CA 1
ATOM 897 C C . GLU A 1 115 ? 29.081 -8.338 -38.295 1.00 44.78 115 GLU A C 1
ATOM 899 O O . GLU A 1 115 ? 28.641 -7.982 -39.386 1.00 44.78 115 GLU A O 1
ATOM 904 N N . ALA A 1 116 ? 28.326 -8.251 -37.200 1.00 43.34 116 ALA A N 1
ATOM 905 C CA . ALA A 1 116 ? 27.201 -7.323 -37.146 1.00 43.34 116 ALA A CA 1
ATOM 906 C C . ALA A 1 116 ? 27.768 -5.908 -36.931 1.00 43.34 116 ALA A C 1
ATOM 908 O O . ALA A 1 116 ? 28.553 -5.720 -35.991 1.00 43.34 116 ALA A O 1
ATOM 909 N N . PRO A 1 117 ? 27.393 -4.899 -37.742 1.00 46.38 117 PRO A N 1
ATOM 910 C CA . PRO A 1 117 ? 27.966 -3.569 -37.622 1.00 46.38 117 PRO A CA 1
ATOM 911 C C . PRO A 1 117 ? 27.622 -3.012 -36.240 1.00 46.38 117 PRO A C 1
ATOM 913 O O . PRO A 1 117 ? 26.457 -2.826 -35.876 1.00 46.38 117 PRO A O 1
ATOM 916 N N . ARG A 1 118 ? 28.668 -2.770 -35.446 1.00 54.53 118 ARG A N 1
ATOM 917 C CA . ARG A 1 118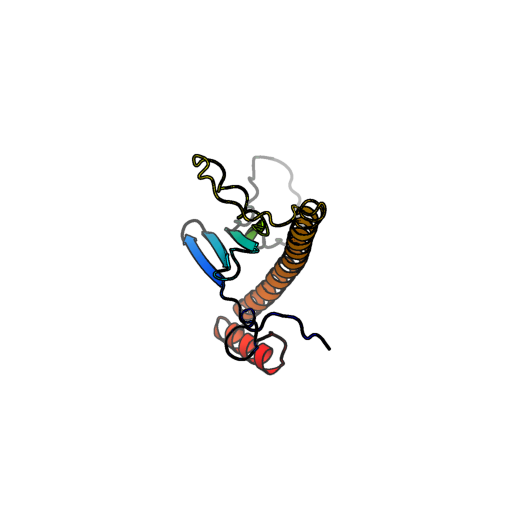 ? 28.607 -2.070 -34.163 1.00 54.53 118 ARG A CA 1
ATOM 918 C C . ARG A 1 118 ? 28.195 -0.625 -34.433 1.00 54.53 118 ARG A C 1
ATOM 920 O O . ARG A 1 118 ? 29.028 0.251 -34.630 1.00 54.53 118 ARG A O 1
ATOM 927 N N . GLY A 1 119 ? 26.889 -0.393 -34.489 1.00 46.66 119 GLY A N 1
ATOM 928 C CA . GLY A 1 119 ? 26.322 0.928 -34.705 1.00 46.66 119 GLY A CA 1
ATOM 929 C C . GLY A 1 119 ? 26.555 1.842 -33.503 1.00 46.66 119 GLY A C 1
ATOM 930 O O . GLY A 1 119 ? 26.186 1.510 -32.375 1.00 46.66 119 GLY A O 1
ATOM 931 N N . PHE A 1 120 ? 27.062 3.041 -33.783 1.00 50.94 120 PHE A N 1
ATOM 932 C CA . PHE A 1 120 ? 27.181 4.210 -32.900 1.00 50.94 120 PHE A CA 1
ATOM 933 C C . PHE A 1 120 ? 25.856 4.657 -32.220 1.00 50.94 120 PHE A C 1
ATOM 935 O O . PHE A 1 120 ? 25.834 5.642 -31.492 1.00 50.94 120 PHE A O 1
ATOM 942 N N . PHE A 1 121 ? 24.753 3.919 -32.404 1.00 50.25 121 PHE A N 1
ATOM 943 C CA . PHE A 1 121 ? 23.419 4.179 -31.845 1.00 50.25 121 PHE A CA 1
ATOM 944 C C . PHE A 1 121 ? 23.070 3.329 -30.607 1.00 50.25 121 PHE A C 1
ATOM 946 O O . PHE A 1 121 ? 22.042 3.555 -29.966 1.00 50.25 121 PHE A O 1
ATOM 953 N N . ALA A 1 122 ? 23.910 2.357 -30.236 1.00 52.12 122 ALA A N 1
ATOM 954 C CA . ALA A 1 122 ? 23.670 1.514 -29.061 1.00 52.12 122 ALA A CA 1
ATOM 955 C C . ALA A 1 122 ? 23.930 2.238 -27.722 1.00 52.12 122 ALA A C 1
ATOM 957 O O . ALA A 1 122 ? 23.396 1.825 -26.696 1.00 52.12 122 ALA A O 1
ATOM 958 N N . SER A 1 123 ? 24.720 3.318 -27.718 1.00 51.62 123 SER A N 1
ATOM 959 C CA . SER A 1 123 ? 25.105 4.057 -26.504 1.00 51.62 123 SER A CA 1
ATOM 960 C C . SER A 1 123 ? 24.140 5.184 -26.108 1.00 51.62 123 SER A C 1
ATOM 962 O O . SER A 1 123 ? 24.164 5.614 -24.958 1.00 51.62 123 SER A O 1
ATOM 964 N N . TRP A 1 124 ? 23.268 5.647 -27.013 1.00 45.78 124 TRP A N 1
ATOM 965 C CA . TRP A 1 124 ? 22.348 6.769 -26.750 1.00 45.78 124 TRP A CA 1
ATOM 966 C C . TRP A 1 124 ? 20.978 6.339 -26.186 1.00 45.78 124 TRP A C 1
ATOM 968 O O . TRP A 1 124 ? 20.280 7.141 -25.570 1.00 45.78 124 TRP A O 1
ATOM 978 N N . SER A 1 125 ? 20.555 5.084 -26.371 1.00 55.34 125 SER A N 1
ATOM 979 C CA . SER A 1 125 ? 19.128 4.728 -26.269 1.00 55.34 125 SER A CA 1
ATOM 980 C C . SER A 1 125 ? 18.668 4.058 -24.968 1.00 55.34 125 SER A C 1
ATOM 982 O O . SER A 1 125 ? 17.474 4.087 -24.695 1.00 55.34 125 SER A O 1
ATOM 984 N N . THR A 1 126 ? 19.534 3.498 -24.118 1.00 57.19 126 THR A N 1
ATOM 985 C CA . THR A 1 126 ? 19.070 2.727 -22.939 1.00 57.19 126 THR A CA 1
ATOM 986 C C . THR A 1 126 ? 19.061 3.523 -21.632 1.00 57.19 126 THR A C 1
ATOM 988 O O . THR A 1 126 ? 18.086 3.449 -20.886 1.00 57.19 126 THR A O 1
ATOM 991 N N . THR A 1 127 ? 20.076 4.353 -21.368 1.00 60.03 127 THR A N 1
ATOM 992 C CA . THR A 1 127 ? 20.177 5.142 -20.121 1.00 60.03 127 THR A CA 1
ATOM 993 C C . THR A 1 127 ? 19.070 6.197 -19.994 1.00 60.03 127 THR A C 1
ATOM 995 O O . THR A 1 127 ? 18.568 6.446 -18.899 1.00 60.03 127 THR A O 1
ATOM 998 N N . GLY A 1 128 ? 18.652 6.806 -21.111 1.00 60.50 128 GLY A N 1
ATOM 999 C CA . GLY A 1 128 ? 17.548 7.772 -21.137 1.00 60.50 128 GLY A CA 1
ATOM 1000 C C . GLY A 1 128 ? 16.188 7.119 -20.882 1.00 60.50 128 GLY A C 1
ATOM 1001 O O . GLY A 1 128 ? 15.434 7.584 -20.031 1.00 60.50 128 GLY A O 1
ATOM 1002 N N . ILE A 1 129 ? 15.911 5.993 -21.552 1.00 68.25 129 ILE A N 1
ATOM 1003 C CA . ILE A 1 129 ? 14.656 5.242 -21.384 1.00 68.25 129 ILE A CA 1
ATOM 1004 C C . ILE A 1 129 ? 14.537 4.699 -19.956 1.00 68.25 129 ILE A C 1
ATOM 1006 O O . ILE A 1 129 ? 13.463 4.779 -19.361 1.00 68.25 129 ILE A O 1
ATOM 1010 N N . GLN A 1 130 ? 15.637 4.216 -19.372 1.00 73.25 130 GLN A N 1
ATOM 1011 C CA . GLN A 1 130 ? 15.668 3.778 -17.979 1.00 73.25 130 GLN A CA 1
ATOM 1012 C C . GLN A 1 130 ? 15.235 4.896 -17.011 1.00 73.25 130 GLN A C 1
ATOM 1014 O O . GLN A 1 130 ? 14.314 4.685 -16.221 1.00 73.25 130 GLN A O 1
ATOM 1019 N N . ARG A 1 131 ? 15.829 6.095 -17.115 1.00 73.19 131 ARG A N 1
ATOM 1020 C CA . ARG A 1 131 ? 15.475 7.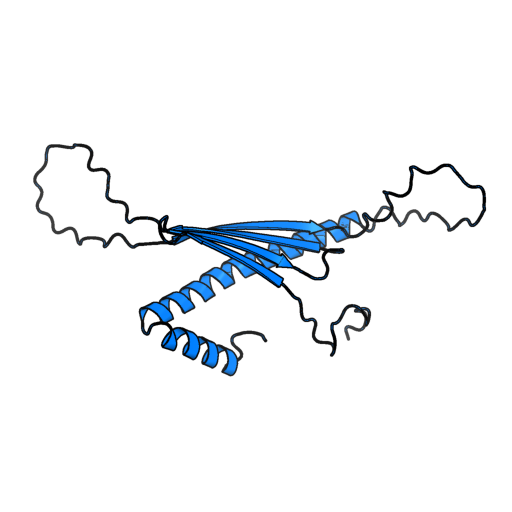245 -16.258 1.00 73.19 131 ARG A CA 1
ATOM 1021 C C . ARG A 1 131 ? 14.022 7.678 -16.431 1.00 73.19 131 ARG A C 1
ATOM 1023 O O . ARG A 1 131 ? 13.371 8.048 -15.459 1.00 73.19 131 ARG A O 1
ATOM 1030 N N . THR A 1 132 ? 13.493 7.634 -17.655 1.00 76.62 132 THR A N 1
ATOM 1031 C CA . THR A 1 132 ? 12.083 7.959 -17.908 1.00 76.62 132 THR A CA 1
ATOM 1032 C C . THR A 1 132 ? 11.146 6.950 -17.246 1.00 76.62 132 THR A C 1
ATOM 1034 O O . THR A 1 132 ? 10.163 7.361 -16.634 1.00 76.62 132 THR A O 1
ATOM 1037 N N . ILE A 1 133 ? 11.450 5.649 -17.319 1.00 78.44 133 ILE A N 1
ATOM 1038 C CA . ILE A 1 133 ? 10.656 4.602 -16.654 1.00 78.44 133 ILE A CA 1
ATOM 1039 C C . ILE A 1 133 ? 10.643 4.823 -15.141 1.00 78.44 133 ILE A C 1
ATOM 1041 O O . ILE A 1 133 ? 9.578 4.787 -14.526 1.00 78.44 133 ILE A O 1
ATOM 1045 N N . GLU A 1 134 ? 11.804 5.107 -14.553 1.00 78.50 134 GLU A N 1
ATOM 1046 C CA . GLU A 1 134 ? 11.929 5.394 -13.122 1.00 78.50 134 GLU A CA 1
ATOM 1047 C C . GLU A 1 134 ? 11.131 6.648 -12.731 1.00 78.50 134 GLU A C 1
ATOM 1049 O O . GLU A 1 134 ? 10.356 6.613 -11.780 1.00 78.50 134 GLU A O 1
ATOM 1054 N N . MET A 1 135 ? 11.222 7.730 -13.509 1.00 81.94 135 MET A N 1
ATOM 1055 C CA . MET A 1 135 ? 10.481 8.971 -13.254 1.00 81.94 135 MET A CA 1
ATOM 1056 C C . MET A 1 135 ? 8.961 8.783 -13.336 1.00 81.94 135 MET A C 1
ATOM 1058 O O . MET A 1 135 ? 8.220 9.301 -12.497 1.00 81.94 135 MET A O 1
ATOM 1062 N N . VAL A 1 136 ? 8.482 8.032 -14.332 1.00 85.19 136 VAL A N 1
ATOM 1063 C CA . VAL A 1 136 ? 7.059 7.688 -14.455 1.00 85.19 136 VAL A CA 1
ATOM 1064 C C . VAL A 1 136 ? 6.618 6.815 -13.280 1.00 85.19 136 VAL A C 1
ATOM 1066 O O . VAL A 1 136 ? 5.537 7.047 -12.738 1.00 85.19 136 VAL A O 1
ATOM 1069 N N . GLY A 1 137 ? 7.458 5.864 -12.860 1.00 82.56 137 GLY A N 1
ATOM 1070 C CA . GLY A 1 137 ? 7.239 5.042 -11.670 1.00 82.56 137 GLY A CA 1
ATOM 1071 C C . GLY A 1 137 ? 7.067 5.892 -10.413 1.00 82.56 137 GLY A C 1
ATOM 1072 O O . GLY A 1 137 ? 6.036 5.800 -9.752 1.00 82.56 137 GLY A O 1
ATOM 1073 N N . VAL A 1 138 ? 8.010 6.799 -10.144 1.00 86.31 138 VAL A N 1
ATOM 1074 C CA . VAL A 1 138 ? 7.962 7.713 -8.990 1.00 86.31 138 VAL A CA 1
ATOM 1075 C C . VAL A 1 138 ? 6.698 8.571 -9.006 1.00 86.31 138 VAL A C 1
ATOM 1077 O O . VAL A 1 138 ? 6.015 8.677 -7.986 1.00 86.31 138 VAL A O 1
ATOM 1080 N N . LYS A 1 139 ? 6.346 9.156 -10.160 1.00 87.81 139 LYS A N 1
ATOM 1081 C CA . LYS A 1 139 ? 5.129 9.970 -10.288 1.00 87.81 139 LYS A CA 1
ATOM 1082 C C . LYS A 1 139 ? 3.877 9.153 -9.963 1.00 87.81 139 LYS A C 1
ATOM 1084 O O . LYS A 1 139 ? 3.071 9.582 -9.144 1.00 87.81 139 LYS A O 1
ATOM 1089 N N . ARG A 1 140 ? 3.735 7.966 -10.562 1.00 88.31 140 ARG A N 1
ATOM 1090 C CA . ARG A 1 140 ? 2.575 7.096 -10.322 1.00 88.31 140 ARG A CA 1
ATOM 1091 C C . ARG A 1 140 ? 2.482 6.634 -8.878 1.00 88.31 140 ARG A C 1
ATOM 1093 O O . ARG A 1 140 ? 1.386 6.595 -8.338 1.00 88.31 140 ARG A O 1
ATOM 1100 N N . THR A 1 141 ? 3.608 6.322 -8.247 1.00 88.81 141 THR A N 1
ATOM 1101 C CA . THR A 1 141 ? 3.625 5.944 -6.835 1.00 88.81 141 THR A CA 1
ATOM 1102 C C . THR A 1 141 ? 3.208 7.092 -5.933 1.00 88.81 141 THR A C 1
ATOM 1104 O O . THR A 1 141 ? 2.443 6.865 -5.004 1.00 88.81 141 THR A O 1
ATOM 1107 N N . LYS A 1 142 ? 3.631 8.329 -6.210 1.00 89.06 142 LYS A N 1
ATOM 1108 C CA . LYS A 1 142 ? 3.167 9.488 -5.438 1.00 89.06 142 LYS A CA 1
ATOM 1109 C C . LYS A 1 142 ? 1.642 9.613 -5.481 1.00 89.06 142 LYS A C 1
ATOM 1111 O O . LYS A 1 142 ? 1.017 9.772 -4.435 1.00 89.06 142 LYS A O 1
ATOM 1116 N N . ASP A 1 143 ? 1.057 9.495 -6.670 1.00 90.88 143 ASP A N 1
ATOM 1117 C CA . ASP A 1 143 ? -0.397 9.552 -6.842 1.00 90.88 143 ASP A CA 1
ATOM 1118 C C . ASP A 1 143 ? -1.082 8.355 -6.152 1.00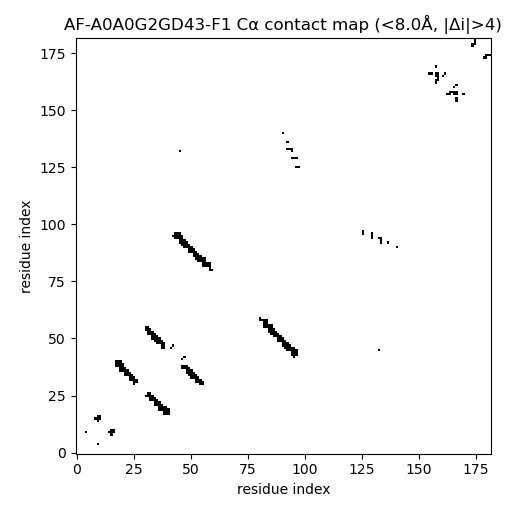 90.88 143 ASP A C 1
ATOM 1120 O O . ASP A 1 143 ? -2.080 8.522 -5.450 1.00 90.88 143 ASP A O 1
ATOM 1124 N N . ALA A 1 144 ? -0.508 7.153 -6.276 1.00 88.38 144 ALA A N 1
ATOM 1125 C CA . ALA A 1 144 ? -1.015 5.936 -5.647 1.00 88.38 144 ALA A CA 1
ATOM 1126 C C . ALA A 1 144 ? -1.013 6.011 -4.113 1.00 88.38 144 ALA A C 1
ATOM 1128 O O . ALA A 1 144 ? -1.995 5.608 -3.499 1.00 88.38 144 ALA A O 1
ATOM 1129 N N . LEU A 1 145 ? 0.026 6.576 -3.491 1.00 89.88 145 LEU A N 1
ATOM 1130 C CA . LEU A 1 145 ? 0.097 6.746 -2.034 1.00 89.88 145 LEU A CA 1
ATOM 1131 C C . LEU A 1 145 ? -0.996 7.689 -1.514 1.00 89.88 145 LEU A C 1
ATOM 1133 O O . LEU A 1 145 ? -1.620 7.418 -0.487 1.00 89.88 145 LEU A O 1
ATOM 1137 N N . VAL A 1 146 ? -1.265 8.785 -2.231 1.00 90.44 146 VAL A N 1
ATOM 1138 C CA . VAL A 1 146 ? -2.341 9.725 -1.870 1.00 90.44 146 VAL A CA 1
ATOM 1139 C C . VAL A 1 146 ? -3.708 9.060 -2.020 1.00 90.44 146 VAL A C 1
ATOM 1141 O O . VAL A 1 146 ? -4.532 9.126 -1.105 1.00 90.44 146 VAL A O 1
ATOM 1144 N N . ASN A 1 147 ? -3.935 8.378 -3.143 1.00 90.50 147 ASN A N 1
ATOM 1145 C CA . ASN A 1 147 ? -5.178 7.656 -3.394 1.00 90.50 147 ASN A CA 1
ATOM 1146 C C . ASN A 1 147 ? -5.393 6.534 -2.369 1.00 90.50 147 ASN A C 1
ATOM 1148 O O . ASN A 1 147 ? -6.495 6.392 -1.845 1.00 90.50 147 ASN A O 1
ATOM 1152 N N . GLY A 1 148 ? -4.334 5.799 -2.021 1.00 90.19 148 GLY A N 1
ATOM 1153 C CA . GLY A 1 148 ? -4.343 4.758 -0.998 1.00 90.19 148 GLY A CA 1
ATOM 1154 C C . GLY A 1 148 ? -4.718 5.305 0.377 1.00 90.19 148 GLY A C 1
ATOM 1155 O O . GLY A 1 148 ? -5.610 4.762 1.022 1.00 90.19 148 GLY A O 1
ATOM 1156 N N . ARG A 1 149 ? -4.131 6.437 0.797 1.00 92.38 149 ARG A N 1
ATOM 1157 C CA . ARG A 1 149 ? -4.504 7.116 2.050 1.00 92.38 149 ARG A CA 1
ATOM 1158 C C . ARG A 1 149 ? -5.985 7.509 2.070 1.00 92.38 149 ARG A C 1
ATOM 1160 O O . ARG A 1 149 ? -6.668 7.268 3.063 1.00 92.38 149 ARG A O 1
ATOM 1167 N N . ASN A 1 150 ? -6.481 8.118 0.994 1.00 93.50 150 ASN A N 1
ATOM 1168 C CA . ASN A 1 150 ? -7.869 8.580 0.916 1.00 93.50 150 ASN A CA 1
ATOM 1169 C C . ASN A 1 150 ? -8.861 7.408 0.907 1.00 93.50 150 ASN A C 1
ATOM 1171 O O . ASN A 1 150 ? -9.837 7.428 1.656 1.00 93.50 150 ASN A O 1
ATOM 1175 N N . GLY A 1 151 ? -8.579 6.370 0.114 1.00 91.44 151 GLY A N 1
ATOM 1176 C CA . GLY A 1 151 ? -9.381 5.148 0.075 1.00 91.44 151 GLY A CA 1
ATOM 1177 C C . GLY A 1 151 ? -9.404 4.436 1.427 1.00 91.44 151 GLY A C 1
ATOM 1178 O O . GLY A 1 151 ? -10.466 4.033 1.894 1.00 91.44 151 GLY A O 1
ATOM 1179 N N . MET A 1 152 ? -8.258 4.369 2.110 1.00 92.81 152 MET A N 1
ATOM 1180 C CA . MET A 1 152 ? -8.170 3.789 3.450 1.00 92.81 152 MET A CA 1
ATOM 1181 C C . MET A 1 152 ? -9.012 4.565 4.467 1.00 92.81 152 MET A C 1
ATOM 1183 O O . MET A 1 152 ? -9.740 3.953 5.241 1.00 92.81 152 MET A O 1
ATOM 1187 N N . ASN A 1 153 ? -8.980 5.902 4.449 1.00 92.50 153 ASN A N 1
ATOM 1188 C CA . ASN A 1 153 ? -9.815 6.714 5.341 1.00 92.50 153 ASN A CA 1
ATOM 1189 C C . ASN A 1 153 ? -11.311 6.439 5.134 1.00 92.50 153 ASN A C 1
ATOM 1191 O O . ASN A 1 153 ? -12.025 6.245 6.114 1.00 92.50 153 ASN A O 1
ATOM 1195 N N . MET A 1 154 ? -11.769 6.324 3.881 1.00 92.62 154 MET A N 1
ATOM 1196 C CA . MET A 1 154 ? -13.155 5.932 3.594 1.00 92.62 154 MET A CA 1
ATOM 1197 C C . MET A 1 154 ? -13.499 4.553 4.166 1.00 92.62 154 MET A C 1
ATOM 1199 O O . MET A 1 154 ? -14.575 4.376 4.737 1.00 92.62 154 MET A O 1
ATOM 1203 N N . VAL A 1 155 ? -12.599 3.573 4.036 1.00 93.38 155 VAL A N 1
ATOM 1204 C CA . VAL A 1 155 ? -12.795 2.236 4.619 1.00 93.38 155 VAL A CA 1
ATOM 1205 C C . VAL A 1 155 ? -12.879 2.320 6.143 1.00 93.38 155 VAL A C 1
ATOM 1207 O O . VAL A 1 155 ? -13.797 1.750 6.730 1.00 93.38 155 VAL A O 1
ATOM 1210 N N . LEU A 1 156 ? -11.980 3.067 6.787 1.00 93.62 156 LEU A N 1
ATOM 1211 C CA . LEU A 1 156 ? -11.979 3.253 8.239 1.00 93.62 156 LEU A CA 1
ATOM 1212 C C . LEU A 1 156 ? -13.257 3.939 8.735 1.00 93.62 156 LEU A C 1
ATOM 1214 O O . LEU A 1 156 ? -13.807 3.528 9.753 1.00 93.62 156 LEU A O 1
ATOM 1218 N N . ASP A 1 157 ? -13.773 4.935 8.019 1.00 93.38 157 ASP A N 1
ATOM 1219 C CA . ASP A 1 157 ? -15.013 5.622 8.395 1.00 93.38 157 ASP A CA 1
ATOM 1220 C C . ASP A 1 157 ? -16.243 4.710 8.262 1.00 93.38 157 ASP A C 1
ATOM 1222 O O . ASP A 1 157 ? -17.135 4.717 9.118 1.00 93.38 157 ASP A O 1
ATOM 1226 N N . ARG A 1 158 ? -16.268 3.842 7.245 1.00 94.38 158 ARG A N 1
ATOM 1227 C CA . ARG A 1 158 ? -17.298 2.797 7.107 1.00 94.38 158 ARG A CA 1
ATOM 1228 C C . ARG A 1 158 ? -17.205 1.763 8.231 1.00 94.38 158 ARG A C 1
ATOM 1230 O O . ARG A 1 158 ? -18.222 1.414 8.825 1.00 94.38 158 ARG A O 1
ATOM 1237 N N . LEU A 1 159 ? -15.992 1.329 8.577 1.00 94.62 159 LEU A N 1
ATOM 1238 C CA . LEU A 1 159 ? -15.765 0.419 9.703 1.00 94.62 159 LEU A CA 1
ATOM 1239 C C . LEU A 1 159 ? -16.210 1.036 11.037 1.00 94.62 159 LEU A C 1
ATOM 1241 O O . LEU A 1 159 ? -16.821 0.345 11.847 1.00 94.62 159 LEU A O 1
ATOM 1245 N N . ARG A 1 160 ? -15.965 2.334 11.256 1.00 92.88 160 ARG A N 1
ATOM 1246 C CA . ARG A 1 160 ? -16.396 3.050 12.470 1.00 92.88 160 ARG A CA 1
ATOM 1247 C C . ARG A 1 160 ? -17.911 3.210 12.572 1.00 92.88 160 ARG A C 1
ATOM 1249 O O . ARG A 1 160 ? -18.444 3.148 13.672 1.00 92.88 160 ARG A O 1
ATOM 1256 N N . SER A 1 161 ? -18.595 3.443 11.452 1.00 93.75 161 SER A N 1
ATOM 1257 C CA . SER A 1 161 ? -20.039 3.724 11.438 1.00 93.75 161 SER A CA 1
ATOM 1258 C C . SER A 1 161 ? -20.916 2.471 11.450 1.00 93.75 161 SER A C 1
ATOM 1260 O O . SER A 1 161 ? -22.006 2.506 12.014 1.00 93.75 161 SER A O 1
ATOM 1262 N N . GLY A 1 162 ? -20.465 1.363 10.853 1.00 91.75 162 GLY A N 1
ATOM 1263 C CA . GLY A 1 162 ? -21.283 0.149 10.743 1.00 91.75 162 GLY A CA 1
ATOM 1264 C C . GLY A 1 162 ? -20.496 -1.157 10.659 1.00 91.75 162 GLY A C 1
ATOM 1265 O O . GLY A 1 162 ? -21.022 -2.168 10.187 1.00 91.75 162 GLY A O 1
ATOM 1266 N N . GLY A 1 163 ? -19.234 -1.152 11.096 1.00 94.75 163 GLY A N 1
ATOM 1267 C CA . GLY A 1 163 ? -18.387 -2.338 11.130 1.00 94.75 163 GLY A CA 1
ATOM 1268 C C . GLY A 1 163 ? -18.079 -2.910 9.745 1.00 94.75 163 GLY A C 1
ATOM 1269 O O . GLY A 1 163 ? -18.133 -2.227 8.719 1.00 94.75 163 GLY A O 1
ATOM 1270 N N . ILE A 1 164 ? -17.743 -4.201 9.714 1.00 94.75 164 ILE A N 1
ATOM 1271 C CA . ILE A 1 164 ? -17.309 -4.892 8.490 1.00 94.75 164 ILE A CA 1
ATOM 1272 C C . ILE A 1 164 ? -18.388 -4.918 7.401 1.00 94.75 164 ILE A C 1
ATOM 1274 O O . ILE A 1 164 ? -18.072 -4.805 6.219 1.00 94.75 164 ILE A O 1
ATOM 1278 N N . VAL A 1 165 ? -19.664 -5.005 7.786 1.00 96.38 165 VAL A N 1
ATOM 1279 C CA . VAL A 1 165 ? -20.786 -5.059 6.838 1.00 96.38 165 VAL A CA 1
ATOM 1280 C C . VAL A 1 165 ? -20.899 -3.746 6.066 1.00 96.38 165 VAL A C 1
ATOM 1282 O O . VAL A 1 165 ? -21.000 -3.769 4.841 1.00 96.38 165 VAL A O 1
ATOM 1285 N N . ALA A 1 166 ? -20.807 -2.600 6.750 1.00 94.38 166 ALA A N 1
ATOM 1286 C CA . ALA A 1 166 ? -20.842 -1.292 6.098 1.00 94.38 166 ALA A CA 1
ATOM 1287 C C . ALA A 1 166 ? -19.653 -1.078 5.148 1.00 94.38 166 ALA A C 1
ATOM 1289 O O . ALA A 1 166 ? -19.819 -0.499 4.072 1.00 94.38 166 ALA A O 1
ATOM 1290 N N . ALA A 1 167 ? -18.465 -1.572 5.509 1.00 94.19 167 ALA A N 1
ATOM 1291 C CA . ALA A 1 167 ? -17.294 -1.510 4.640 1.00 94.19 167 ALA A CA 1
ATOM 1292 C C . ALA A 1 167 ? -17.484 -2.343 3.360 1.00 94.19 167 ALA A C 1
ATOM 1294 O O . ALA A 1 167 ? -17.307 -1.812 2.263 1.00 94.19 167 ALA A O 1
ATOM 1295 N N . LEU A 1 168 ? -17.904 -3.607 3.489 1.00 94.12 168 LEU A N 1
ATOM 1296 C CA . LEU A 1 168 ? -18.119 -4.512 2.352 1.00 94.12 168 LEU A CA 1
ATOM 1297 C C . LEU A 1 168 ? -19.238 -4.028 1.423 1.00 94.12 168 LEU A C 1
ATOM 1299 O O . LEU A 1 168 ? -19.076 -4.036 0.204 1.00 94.12 168 LEU A O 1
ATOM 1303 N N . GLU A 1 169 ? -20.349 -3.560 1.988 1.00 94.25 169 GLU A N 1
ATOM 1304 C CA . GLU A 1 169 ? -21.469 -3.025 1.213 1.00 94.25 169 GLU A CA 1
ATOM 1305 C C . GLU A 1 169 ? -21.093 -1.717 0.504 1.00 94.25 169 GLU A C 1
ATOM 1307 O O . GLU A 1 169 ? -21.457 -1.507 -0.653 1.00 94.25 169 GLU A O 1
ATOM 1312 N N . GLY A 1 170 ? -20.306 -0.858 1.161 1.00 90.88 170 GLY A N 1
ATOM 1313 C CA . GLY A 1 170 ? -19.726 0.323 0.527 1.00 90.88 170 GLY A CA 1
ATOM 1314 C C . GLY A 1 170 ? -18.849 -0.048 -0.669 1.00 90.88 170 GLY A C 1
ATOM 1315 O O . GLY A 1 170 ? -19.028 0.501 -1.750 1.00 90.88 170 GLY A O 1
ATOM 1316 N N . MET A 1 171 ? -17.965 -1.037 -0.515 1.00 90.12 171 MET A N 1
ATOM 1317 C CA . MET A 1 171 ? -17.107 -1.516 -1.607 1.00 90.12 171 MET A CA 1
ATOM 1318 C C . MET A 1 171 ? -17.907 -2.123 -2.768 1.00 90.12 171 MET A C 1
ATOM 1320 O O . MET A 1 171 ? -17.549 -1.927 -3.930 1.00 90.12 171 MET A O 1
ATOM 1324 N N . ARG A 1 172 ? -18.997 -2.846 -2.477 1.00 91.81 172 ARG A N 1
ATOM 1325 C CA . ARG A 1 172 ? -19.908 -3.379 -3.501 1.00 91.81 172 ARG A CA 1
ATOM 1326 C C . ARG A 1 172 ? -20.542 -2.249 -4.312 1.00 91.81 172 ARG A C 1
ATOM 1328 O O . ARG A 1 172 ? -20.496 -2.285 -5.539 1.00 91.81 172 ARG A O 1
ATOM 1335 N N . LYS A 1 173 ? -21.069 -1.226 -3.633 1.00 91.69 173 LYS A N 1
ATOM 1336 C CA . LYS A 1 173 ? -21.667 -0.048 -4.280 1.00 91.69 173 LYS A CA 1
ATOM 1337 C C . LYS A 1 173 ? -20.655 0.732 -5.111 1.00 91.69 173 LYS A C 1
ATOM 1339 O O . LYS A 1 173 ? -20.975 1.119 -6.229 1.00 91.69 173 LYS A O 1
ATOM 1344 N N . ASP A 1 174 ? -19.435 0.918 -4.609 1.00 89.75 174 ASP A N 1
ATOM 1345 C CA . ASP A 1 174 ? -18.387 1.624 -5.353 1.00 89.75 174 ASP A CA 1
ATOM 1346 C C . ASP A 1 174 ? -18.023 0.875 -6.649 1.00 89.75 174 ASP A C 1
ATOM 1348 O O . ASP A 1 174 ? -17.811 1.497 -7.690 1.00 89.75 174 ASP A O 1
ATOM 1352 N N . ARG A 1 175 ? -18.012 -0.467 -6.617 1.00 86.12 175 ARG A N 1
ATOM 1353 C CA . ARG A 1 175 ? -17.813 -1.303 -7.811 1.00 86.12 175 ARG A CA 1
ATOM 1354 C C . ARG A 1 175 ? -18.959 -1.149 -8.812 1.00 86.12 175 ARG A C 1
ATOM 1356 O O . ARG A 1 175 ? -18.705 -0.995 -10.001 1.00 86.12 175 ARG A O 1
ATOM 1363 N N . GLU A 1 176 ? -20.205 -1.180 -8.345 1.00 89.69 176 GLU A N 1
ATOM 1364 C CA . GLU A 1 176 ? -21.398 -1.020 -9.194 1.00 89.69 176 GLU A CA 1
ATOM 1365 C C . GLU A 1 176 ? -21.496 0.377 -9.814 1.00 89.69 176 GLU A C 1
ATOM 1367 O O . GLU A 1 176 ? -21.932 0.520 -10.953 1.00 89.69 176 GLU A O 1
ATOM 1372 N N . ALA A 1 177 ? -21.032 1.399 -9.096 1.00 87.12 177 ALA A N 1
ATOM 1373 C CA . ALA A 1 177 ? -20.970 2.775 -9.574 1.00 87.12 177 ALA A CA 1
ATOM 1374 C C . ALA A 1 177 ? -19.769 3.059 -10.500 1.00 87.12 177 ALA A C 1
ATOM 1376 O O . ALA A 1 177 ? -19.632 4.180 -10.986 1.00 87.12 177 ALA A O 1
ATOM 1377 N N . GLY A 1 178 ? -18.879 2.084 -10.732 1.00 76.88 178 GLY A N 1
ATOM 1378 C CA . GLY A 1 178 ? -17.659 2.273 -11.526 1.00 76.88 178 GLY A CA 1
ATOM 1379 C C . GLY A 1 178 ? -16.615 3.181 -10.862 1.00 76.88 178 GLY A C 1
ATOM 1380 O O . GLY A 1 178 ? -15.738 3.710 -11.542 1.00 76.88 178 GLY A O 1
ATOM 1381 N N . LEU A 1 179 ? -16.702 3.374 -9.543 1.00 69.00 179 LEU A N 1
ATOM 1382 C CA . LEU A 1 179 ? -15.789 4.209 -8.753 1.00 69.00 179 LEU A CA 1
ATOM 1383 C C . LEU A 1 179 ? -14.501 3.471 -8.352 1.00 69.00 179 LEU A C 1
ATOM 1385 O O . LEU A 1 179 ? -13.548 4.104 -7.901 1.00 69.00 179 LEU A O 1
ATOM 1389 N N . VAL A 1 180 ? -14.449 2.149 -8.550 1.00 58.09 180 VAL A N 1
ATOM 1390 C CA . VAL A 1 180 ? -13.236 1.328 -8.413 1.00 58.09 180 VAL A CA 1
ATOM 1391 C C . VAL A 1 180 ? -12.956 0.658 -9.763 1.00 58.09 180 VAL A C 1
ATOM 1393 O O . VAL A 1 180 ? -13.830 -0.062 -10.252 1.00 58.09 180 VAL A O 1
ATOM 1396 N N . PRO A 1 181 ? -11.788 0.883 -10.397 1.00 47.00 181 PRO A N 1
ATOM 1397 C CA . PRO A 1 181 ? -11.436 0.182 -11.629 1.00 47.00 181 PRO A CA 1
ATOM 1398 C C . PRO A 1 181 ? -11.298 -1.327 -11.372 1.00 47.00 181 PRO A C 1
ATOM 1400 O O . PRO A 1 181 ? -10.818 -1.735 -10.312 1.00 47.00 181 PRO A O 1
ATOM 1403 N N . ALA A 1 182 ? -11.763 -2.127 -12.338 1.00 36.09 182 ALA A N 1
ATOM 1404 C CA . ALA A 1 182 ? -11.681 -3.589 -12.338 1.00 36.09 182 ALA A CA 1
ATOM 1405 C C . ALA A 1 182 ? -10.249 -4.106 -12.538 1.00 36.09 182 ALA A C 1
ATOM 1407 O O . ALA A 1 182 ? -9.472 -3.430 -13.254 1.00 36.09 182 ALA A O 1
#

Mean predicted aligned error: 15.17 Å